Protein AF-A0A7S4N4X0-F1 (afdb_monomer)

Solvent-accessible surface area (backbone atoms only — not comparable to full-atom values): 9717 Å² total; per-residue (Å²): 131,90,59,48,48,47,39,42,30,37,82,40,75,81,53,88,57,79,56,80,54,78,57,100,52,37,38,42,44,37,50,24,57,16,38,38,40,36,53,61,44,83,56,54,65,62,53,48,42,34,39,33,72,68,65,48,75,75,93,59,78,63,80,57,49,20,44,34,38,38,48,50,56,64,71,91,48,50,63,59,56,51,46,35,37,63,77,33,65,43,30,25,31,72,66,15,37,39,37,34,59,56,56,29,54,83,55,47,18,60,47,55,72,70,59,64,61,96,75,80,66,73,76,80,65,58,72,90,58,52,76,68,54,53,54,48,52,52,52,52,53,55,51,20,47,46,37,33,54,46,52,54,52,52,68,69,33,86,62,44,47,70,47,78,41,92,53,87,39,15,35,35,42,34,31,34,96

Sequence (177 aa):
SLYDAYFFFRAADMRCAVDRVAEEDSFSVTYGGSSCEILRTTDALAVVEEMARGNGGNGEGAPAPFDVVFVDADKTRLLDYVEACTSTDRLLKRGGLILVDNVLWKGLAVDAGNGWSRTNIEEEEEDGMTDRELKKNRRARKLAGIMHAFNDAVVNDERLEVVMLPLRDGLSIIRKR

Mean predicted aligned error: 11.93 Å

Organism: NCBI:txid265563

Secondary structure (DSSP, 8-state):
----EEEEEE-------EEEEE-SSEEEEEETTEEEEEE--S-HHHHHHHHHHT---SSS---PSEEEEEEES-GGGHHHHHHHHHS-TTTEEEEEEEEEESSSGGGHHHHHHTT--TTSSTTTSSTT--HHHHHHHHHHHHHHHHHHHHHHHHHS-TTEEEEEE-STT-EEEEEE-

InterPro domains:
  IPR002935 Class I-like SAM-dependent O-methyltransferase [PF01596] (39-176)
  IPR002935 Class I-like SAM-dependent O-methyltransferase [PS51682] (1-177)
  IPR029063 S-adenosyl-L-methionine-dependent methyltransferase superfamily [G3DSA:3.40.50.150] (32-176)
  IPR029063 S-adenosyl-L-methionine-dependent methyltransferase superfamily [SSF53335] (43-177)
  IPR050362 Cation-dependent O-methyltransferase [PTHR10509] (40-176)

Radius of gyration: 19.15 Å; Cα contacts (8 Å, |Δi|>4): 305; chains: 1; bounding box: 46×39×55 Å

Nearest PDB structures (foldseek):
  5kva-assembly1_A  TM=8.180E-01  e=9.227E-08  Sorghum bicolor
  2hnk-assembly1_A  TM=7.990E-01  e=7.732E-08  Leptospira interrogans
  5zw4-assembly1_A  TM=8.097E-01  e=2.664E-07  Bacillus subtilis subsp. subtilis str. 168
  3ntv-assembly1_B  TM=8.395E-01  e=6.800E-06  Staphylococcus aureus subsp. aureus MW2
  4ymh-assembly2_D  TM=6.820E-01  e=7.691E-07  Podospora anserina

pLDDT: mean 70.43, std 17.2, range [32.72, 96.06]

Foldseek 3Di:
DQWWWKKFWADDAADADWDWDDDPFWTWTDGRRIIIITGTDRDVLVVLLCQLVVNCPPPDRDPDDTQEMETRGPLLCVVSNVCSQQVDRRHYHAQGKYKYPLLCVQVLLVCLVVPPDPPDPVPPPPPPDDPVVVVVVVVSNVSSNSSNVVVVVQVPDPQWDWDWDPDDSIMIIITGD

Structure (mmCIF, N/CA/C/O backbone):
data_AF-A0A7S4N4X0-F1
#
_entry.id   AF-A0A7S4N4X0-F1
#
loop_
_atom_site.group_PDB
_atom_site.id
_atom_site.type_symbol
_atom_site.label_atom_id
_atom_site.label_alt_id
_atom_site.label_comp_id
_atom_site.label_asym_id
_atom_site.label_entity_id
_atom_site.label_seq_id
_atom_site.pdbx_PDB_ins_code
_atom_site.Cartn_x
_atom_site.Cartn_y
_atom_site.Cartn_z
_atom_site.occupancy
_atom_site.B_iso_or_equiv
_atom_site.auth_seq_id
_atom_site.auth_comp_id
_atom_site.auth_asym_id
_atom_site.auth_atom_id
_atom_site.pdbx_PDB_model_num
ATOM 1 N N . SER A 1 1 ? 12.269 12.333 -6.821 1.00 37.94 1 SER A N 1
ATOM 2 C CA . SER A 1 1 ? 11.272 12.840 -5.872 1.00 37.94 1 SER A CA 1
ATOM 3 C C . SER A 1 1 ? 11.863 12.609 -4.502 1.00 37.94 1 SER A C 1
ATOM 5 O O . SER A 1 1 ? 12.272 11.484 -4.271 1.00 37.94 1 SER A O 1
ATOM 7 N N . LEU A 1 2 ? 12.083 13.654 -3.704 1.00 39.50 2 LEU A N 1
ATOM 8 C CA . LEU A 1 2 ? 12.807 13.594 -2.418 1.00 39.50 2 LEU A CA 1
ATOM 9 C C . LEU A 1 2 ? 11.850 13.605 -1.213 1.00 39.50 2 LEU A C 1
ATOM 11 O O . LEU A 1 2 ? 12.277 13.832 -0.091 1.00 39.50 2 LEU A O 1
ATOM 15 N N . TYR A 1 3 ? 10.561 13.395 -1.473 1.00 46.44 3 TYR A N 1
ATOM 16 C CA . TYR A 1 3 ? 9.512 13.346 -0.470 1.00 46.44 3 TYR A CA 1
ATOM 17 C C . TYR A 1 3 ? 8.636 12.148 -0.795 1.00 46.44 3 TYR A C 1
ATOM 19 O O . TYR A 1 3 ? 8.154 12.038 -1.929 1.00 46.44 3 TYR A O 1
ATOM 27 N N . ASP A 1 4 ? 8.475 11.268 0.183 1.00 56.81 4 ASP A N 1
ATOM 28 C CA . ASP A 1 4 ? 7.416 10.276 0.161 1.00 56.81 4 ASP A CA 1
ATOM 29 C C . ASP A 1 4 ? 6.119 10.949 0.640 1.00 56.81 4 ASP A C 1
ATOM 31 O O . ASP A 1 4 ? 6.150 11.772 1.559 1.00 56.81 4 ASP A O 1
ATOM 35 N N . ALA A 1 5 ? 4.986 10.648 0.007 1.00 54.41 5 ALA A N 1
ATOM 36 C CA . ALA A 1 5 ? 3.695 11.213 0.376 1.00 54.41 5 ALA A CA 1
ATOM 37 C C . ALA A 1 5 ? 2.827 10.150 1.060 1.00 54.41 5 ALA A C 1
ATOM 39 O O . ALA A 1 5 ? 2.541 9.093 0.495 1.00 54.41 5 ALA A O 1
ATOM 40 N N . TYR A 1 6 ? 2.388 10.464 2.279 1.00 63.22 6 TYR A N 1
ATOM 41 C CA . TYR A 1 6 ? 1.524 9.616 3.093 1.00 63.22 6 TYR A CA 1
ATOM 42 C C . TYR A 1 6 ? 0.277 10.371 3.495 1.00 63.22 6 TYR A C 1
ATOM 44 O O . TYR A 1 6 ? 0.335 11.538 3.884 1.00 63.22 6 TYR A O 1
ATOM 52 N N . PHE A 1 7 ? -0.852 9.678 3.422 1.00 63.66 7 PHE A N 1
ATOM 53 C CA . PHE A 1 7 ? -2.128 10.236 3.837 1.00 63.66 7 PHE A CA 1
ATOM 54 C C . PHE A 1 7 ? -2.822 9.237 4.744 1.00 63.66 7 PHE A C 1
ATOM 56 O O . PHE A 1 7 ? -2.974 8.063 4.396 1.00 63.66 7 PHE A O 1
ATOM 63 N N . PHE A 1 8 ? -3.253 9.720 5.899 1.00 66.31 8 PHE A N 1
ATOM 64 C CA . PHE A 1 8 ? -3.958 8.928 6.883 1.00 66.31 8 PHE A CA 1
ATOM 65 C C . PHE A 1 8 ? -5.397 9.423 6.984 1.00 66.31 8 PHE A C 1
ATOM 67 O O . PHE A 1 8 ? -5.663 10.617 7.114 1.00 66.31 8 PHE A O 1
ATOM 74 N N . PHE A 1 9 ? -6.353 8.503 6.919 1.00 63.81 9 PHE A N 1
ATOM 75 C CA . PHE A 1 9 ? -7.770 8.835 6.984 1.00 63.81 9 PHE A CA 1
ATOM 76 C C . PHE A 1 9 ? -8.437 8.119 8.151 1.00 63.81 9 PHE A C 1
ATOM 78 O O . PHE A 1 9 ? -8.225 6.925 8.393 1.00 63.81 9 PHE A O 1
ATOM 85 N N . ARG A 1 10 ? -9.312 8.853 8.837 1.00 66.44 10 ARG A N 1
ATOM 86 C CA . ARG A 1 10 ? -10.186 8.358 9.895 1.00 66.44 10 ARG A CA 1
ATOM 87 C C . ARG A 1 10 ? -11.626 8.779 9.601 1.00 66.44 10 ARG A C 1
ATOM 89 O O . ARG A 1 10 ? -11.897 9.954 9.367 1.00 66.44 10 ARG A O 1
ATOM 96 N N . ALA A 1 11 ? -12.562 7.840 9.644 1.00 52.72 11 ALA A N 1
ATOM 97 C CA . ALA A 1 11 ? -13.987 8.125 9.517 1.00 52.72 11 ALA A CA 1
ATOM 98 C C . ALA A 1 11 ? -14.651 8.176 10.907 1.00 52.72 11 ALA A C 1
ATOM 100 O O . ALA A 1 11 ? -14.450 7.271 11.717 1.00 52.72 11 ALA A O 1
ATOM 101 N N . ALA A 1 12 ? -15.456 9.206 11.190 1.00 52.09 12 ALA A N 1
ATOM 102 C CA . ALA A 1 12 ? -16.385 9.221 12.330 1.00 52.09 12 ALA A CA 1
ATOM 103 C C . ALA A 1 12 ? -17.784 9.699 11.894 1.00 52.09 12 ALA A C 1
ATOM 105 O O . ALA A 1 12 ? -17.951 10.179 10.772 1.00 52.09 12 ALA A O 1
ATOM 106 N N . ASP A 1 13 ? -18.787 9.505 12.762 1.00 42.38 13 ASP A N 1
ATOM 107 C CA . ASP A 1 13 ? -20.224 9.649 12.468 1.00 42.38 13 ASP A CA 1
ATOM 108 C C . ASP A 1 13 ? -20.603 10.963 11.746 1.00 42.38 13 ASP A C 1
ATOM 110 O O . ASP A 1 13 ? -20.341 12.067 12.228 1.00 42.38 13 ASP A O 1
ATOM 114 N N . MET A 1 14 ? -21.302 10.831 10.608 1.00 34.41 14 MET A N 1
ATOM 115 C CA . MET A 1 14 ? -21.671 11.926 9.696 1.00 34.41 14 MET A CA 1
ATOM 116 C C . MET A 1 14 ? -22.622 12.963 10.312 1.00 34.41 14 MET A C 1
ATOM 118 O O . MET A 1 14 ? -23.841 12.801 10.244 1.00 34.41 14 MET A O 1
ATOM 122 N N . ARG A 1 15 ? -22.092 14.084 10.829 1.00 36.47 15 ARG A N 1
ATOM 123 C CA . ARG A 1 15 ? -22.837 15.352 11.034 1.00 36.47 15 ARG A CA 1
ATOM 124 C C . ARG A 1 15 ? -21.960 16.577 10.732 1.00 36.47 15 ARG A C 1
ATOM 126 O O . ARG A 1 15 ? -20.782 16.604 11.058 1.00 36.47 15 ARG A O 1
ATOM 133 N N . CYS A 1 16 ? -22.547 17.561 10.051 1.00 32.72 16 CYS A N 1
ATOM 134 C CA . CYS A 1 16 ? -21.871 18.587 9.246 1.00 32.72 16 CYS A CA 1
ATOM 135 C C . CYS A 1 16 ? -21.188 19.718 10.051 1.00 32.72 16 CYS A C 1
ATOM 137 O O . CYS A 1 16 ? -21.867 20.427 10.790 1.00 32.72 16 CYS A O 1
ATOM 139 N N . ALA A 1 17 ? -19.884 19.921 9.823 1.00 41.16 17 ALA A N 1
ATOM 140 C CA . ALA A 1 17 ? -19.109 21.162 9.990 1.00 41.16 17 ALA A CA 1
ATOM 141 C C . ALA A 1 17 ? -17.757 20.997 9.253 1.00 41.16 17 ALA A C 1
ATOM 143 O O . ALA A 1 17 ? -17.303 19.863 9.079 1.00 41.16 17 ALA A O 1
ATOM 144 N N . VAL A 1 18 ? -17.150 22.095 8.781 1.00 42.16 18 VAL A N 1
ATOM 145 C CA . VAL A 1 18 ? -15.828 22.107 8.122 1.00 42.16 18 VAL A CA 1
ATOM 146 C C . VAL A 1 18 ? -14.902 23.013 8.918 1.00 42.16 18 VAL A C 1
ATOM 148 O O . VAL A 1 18 ? -15.034 24.230 8.829 1.00 42.16 18 VAL A O 1
ATOM 151 N N . ASP A 1 19 ? -13.940 22.416 9.616 1.00 50.56 19 ASP A N 1
ATOM 152 C CA . ASP A 1 19 ? -12.842 23.131 10.263 1.00 50.56 19 ASP A CA 1
ATOM 153 C C . ASP A 1 19 ? -11.533 22.760 9.554 1.00 50.56 19 ASP A C 1
ATOM 155 O O . ASP A 1 19 ? -11.275 21.588 9.257 1.00 50.56 19 ASP A O 1
ATOM 159 N N . ARG A 1 20 ? -10.732 23.774 9.211 1.00 48.47 20 ARG A N 1
ATOM 160 C CA . ARG A 1 20 ? -9.416 23.618 8.575 1.00 48.47 20 ARG A CA 1
ATOM 161 C C . ARG A 1 20 ? -8.353 24.121 9.537 1.00 48.47 20 AR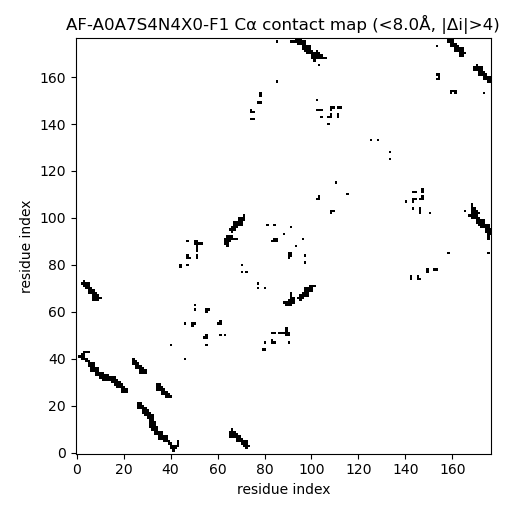G A C 1
ATOM 163 O O . ARG A 1 20 ? -8.404 25.289 9.918 1.00 48.47 20 ARG A O 1
ATOM 170 N N . VAL A 1 21 ? -7.376 23.279 9.856 1.00 54.09 21 VAL A N 1
ATOM 171 C CA . VAL A 1 21 ? -6.170 23.675 10.591 1.00 54.09 21 VAL A CA 1
ATOM 172 C C . VAL A 1 21 ? -4.968 23.237 9.760 1.00 54.09 21 VAL A C 1
ATOM 174 O O . VAL A 1 21 ? -4.833 22.062 9.419 1.00 54.09 21 VAL A O 1
ATOM 177 N N . ALA A 1 22 ? -4.149 24.205 9.360 1.00 47.72 22 ALA A N 1
ATOM 178 C CA . ALA A 1 22 ? -2.921 23.976 8.611 1.00 47.72 22 ALA A CA 1
ATOM 179 C C . ALA A 1 22 ? -1.741 24.419 9.479 1.00 47.72 22 ALA A C 1
ATOM 181 O O . ALA A 1 22 ? -1.663 25.596 9.833 1.00 47.72 22 ALA A O 1
ATOM 182 N N . GLU A 1 23 ? -0.847 23.487 9.794 1.00 57.31 23 GLU A N 1
ATOM 183 C CA . GLU A 1 23 ? 0.465 23.754 10.387 1.00 57.31 23 GLU A CA 1
ATOM 184 C C . GLU A 1 23 ? 1.560 23.484 9.339 1.00 57.31 23 GLU A C 1
ATOM 186 O O . GLU A 1 23 ? 1.270 22.989 8.248 1.00 57.31 23 GLU A O 1
ATOM 191 N N . GLU A 1 24 ? 2.816 23.860 9.606 1.00 58.12 24 GLU A N 1
ATOM 192 C CA . GLU A 1 24 ? 3.893 23.798 8.596 1.00 58.12 24 GLU A CA 1
ATOM 193 C C . GLU A 1 24 ? 4.143 22.375 8.046 1.00 58.12 24 GLU A C 1
ATOM 195 O O . GLU A 1 24 ? 4.433 22.232 6.854 1.00 58.12 24 GLU A O 1
ATOM 200 N N . ASP A 1 25 ? 3.945 21.338 8.871 1.00 59.94 25 ASP A N 1
ATOM 201 C CA . ASP A 1 25 ? 4.250 19.933 8.546 1.00 59.94 25 ASP A CA 1
ATOM 202 C C . ASP A 1 25 ? 3.027 18.994 8.563 1.00 59.94 25 ASP A C 1
ATOM 204 O O . ASP A 1 25 ? 3.132 17.810 8.225 1.00 59.94 25 ASP A O 1
ATOM 208 N N . SER A 1 26 ? 1.844 19.505 8.906 1.00 62.28 26 SER A N 1
ATOM 209 C CA . SER A 1 26 ? 0.610 18.722 8.944 1.00 62.28 26 SER A CA 1
ATOM 210 C C . SER A 1 26 ? -0.587 19.527 8.445 1.00 62.28 26 SER A C 1
ATOM 212 O O . SER A 1 26 ? -0.715 20.738 8.641 1.00 62.28 26 SER A O 1
ATOM 214 N N . PHE A 1 27 ? -1.493 18.842 7.758 1.00 62.84 27 PHE A N 1
ATOM 215 C CA . PHE A 1 27 ? -2.748 19.418 7.307 1.00 62.84 27 PHE A CA 1
ATOM 216 C C . PHE A 1 27 ? -3.886 18.488 7.683 1.00 62.84 27 PHE A C 1
ATOM 218 O O . PHE A 1 27 ? -3.962 17.360 7.196 1.00 62.84 27 PHE A O 1
ATOM 225 N N . SER A 1 28 ? -4.788 18.973 8.532 1.00 63.16 28 SER A N 1
ATOM 226 C CA . SER A 1 28 ? -5.978 18.228 8.921 1.00 63.16 28 SER A CA 1
ATOM 227 C C . SER A 1 28 ? -7.224 18.833 8.278 1.00 63.16 28 SER A C 1
ATOM 229 O O . SER A 1 28 ? -7.456 20.046 8.284 1.00 63.16 28 SER A O 1
ATOM 231 N N . VAL A 1 29 ? -8.044 17.965 7.689 1.00 64.25 29 VAL A N 1
ATOM 232 C CA . VAL A 1 29 ? -9.371 18.308 7.174 1.00 64.25 29 VAL A CA 1
ATOM 233 C C . VAL A 1 29 ? -10.384 17.482 7.920 1.00 64.25 29 VAL A C 1
ATOM 235 O O . VAL A 1 29 ? -10.388 16.259 7.802 1.00 64.25 29 VAL A O 1
ATOM 238 N N . THR A 1 30 ? -11.294 18.151 8.615 1.00 61.72 30 THR A N 1
ATOM 239 C CA . THR A 1 30 ? -12.443 17.481 9.218 1.00 61.72 30 THR A CA 1
ATOM 240 C C . THR A 1 30 ? -13.693 17.783 8.397 1.00 61.72 30 THR A C 1
ATOM 242 O O . THR A 1 30 ? -13.986 18.938 8.085 1.00 61.72 30 THR A O 1
ATOM 245 N N . TYR A 1 31 ? -14.420 16.736 8.010 1.00 55.84 31 TYR A N 1
ATOM 246 C CA . TYR A 1 31 ? -15.699 16.817 7.314 1.00 55.84 31 TYR A CA 1
ATOM 247 C C . TYR A 1 31 ? -16.659 15.777 7.879 1.00 55.84 31 TYR A C 1
ATOM 249 O O . TYR A 1 31 ? -16.416 14.575 7.784 1.00 55.84 31 TYR A O 1
ATOM 257 N N . GLY A 1 32 ? -17.788 16.228 8.425 1.00 55.84 32 GLY A N 1
ATOM 258 C CA . GLY A 1 32 ? -18.859 15.308 8.802 1.00 55.84 32 GLY A CA 1
ATOM 259 C C . GLY A 1 32 ? -18.423 14.278 9.849 1.00 55.84 32 GLY A C 1
ATOM 260 O O . GLY A 1 32 ? -18.648 13.097 9.635 1.00 55.84 32 GLY A O 1
ATOM 261 N N . GLY A 1 33 ? -17.703 14.682 10.900 1.00 56.94 33 GLY A N 1
ATOM 262 C CA . GLY A 1 33 ? -17.128 13.765 11.898 1.00 56.94 33 GLY A CA 1
ATOM 263 C C . GLY A 1 33 ? -15.906 12.967 11.422 1.00 56.9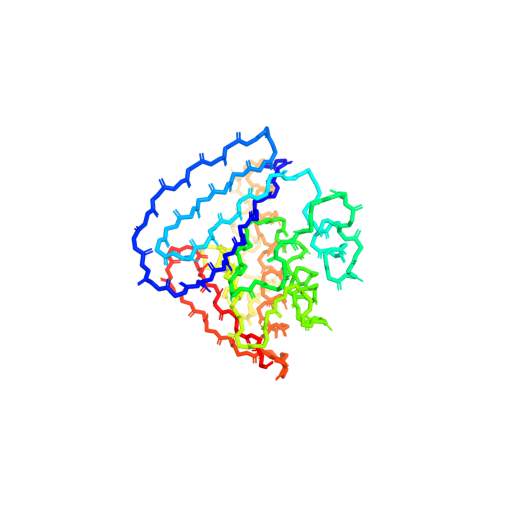4 33 GLY A C 1
ATOM 264 O O . GLY A 1 33 ? -15.126 12.505 12.243 1.00 56.94 33 GLY A O 1
ATOM 265 N N . SER A 1 34 ? -15.674 12.850 10.117 1.00 57.62 34 SER A N 1
ATOM 266 C CA . SER A 1 34 ? -14.481 12.206 9.563 1.00 57.62 34 SER A CA 1
ATOM 267 C C . SER A 1 34 ? -13.319 13.191 9.494 1.00 57.62 34 SER A C 1
ATOM 269 O O . SER A 1 34 ? -13.518 14.356 9.157 1.00 57.62 34 SER A O 1
ATOM 271 N N . SER A 1 35 ? -12.106 12.730 9.781 1.00 65.12 35 SER A N 1
ATOM 272 C CA . SER A 1 35 ? -10.884 13.528 9.716 1.00 65.12 35 SER A CA 1
ATOM 273 C C . SER A 1 35 ? -9.875 12.876 8.775 1.00 65.12 35 SER A C 1
ATOM 275 O O . SER A 1 35 ? -9.513 11.710 8.930 1.00 65.12 35 SER A O 1
ATOM 277 N N . CYS A 1 36 ? -9.406 13.637 7.798 1.00 65.81 36 CYS A N 1
ATOM 278 C CA . CYS A 1 36 ? -8.225 13.318 7.012 1.00 65.81 36 CYS A CA 1
ATOM 279 C C . CYS A 1 36 ? -7.046 14.072 7.615 1.00 65.81 36 CYS A C 1
ATOM 281 O O . CYS A 1 36 ? -7.141 15.281 7.824 1.00 65.81 36 CYS A O 1
ATOM 283 N N . GLU A 1 37 ? -5.954 13.369 7.874 1.00 66.19 37 GLU A N 1
ATOM 284 C CA . GLU A 1 37 ? -4.705 13.964 8.315 1.00 66.19 37 GLU A CA 1
ATOM 285 C C . GLU A 1 37 ? -3.622 13.677 7.277 1.00 66.19 37 GLU A C 1
ATOM 2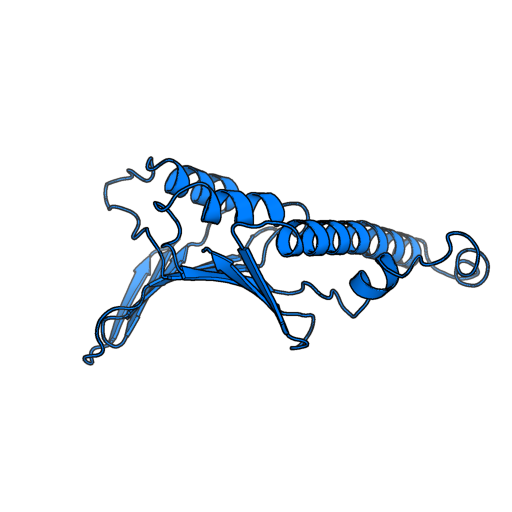87 O O . GLU A 1 37 ? -3.332 12.534 6.911 1.00 66.19 37 GLU A O 1
ATOM 292 N N . ILE A 1 38 ? -3.042 14.754 6.768 1.00 65.62 38 ILE A N 1
ATOM 293 C CA . ILE A 1 38 ? -1.921 14.721 5.847 1.00 65.62 38 ILE A CA 1
ATOM 294 C C . ILE A 1 38 ? -0.693 15.080 6.660 1.00 65.62 38 ILE A C 1
ATOM 296 O O . ILE A 1 38 ? -0.596 16.193 7.174 1.00 65.62 38 ILE A O 1
ATOM 300 N N . LEU A 1 39 ? 0.240 14.143 6.761 1.00 64.62 39 LEU A N 1
ATOM 301 C CA . LEU A 1 39 ? 1.501 14.349 7.455 1.00 64.62 39 LEU A CA 1
ATOM 302 C C . LEU A 1 39 ? 2.603 14.452 6.414 1.00 64.62 39 LEU A C 1
ATOM 304 O O . LEU A 1 39 ? 2.850 13.511 5.655 1.00 64.62 39 LEU A O 1
ATOM 308 N N . ARG A 1 40 ? 3.264 15.607 6.362 1.00 61.41 40 ARG A N 1
ATOM 309 C CA . ARG A 1 40 ? 4.435 15.795 5.517 1.00 61.41 40 ARG A CA 1
ATOM 310 C C . ARG A 1 40 ? 5.671 15.486 6.346 1.00 61.41 40 ARG A C 1
ATOM 312 O O . ARG A 1 40 ? 5.952 16.146 7.333 1.00 61.41 40 ARG A O 1
ATOM 319 N N . THR A 1 41 ? 6.429 14.487 5.922 1.00 64.31 41 THR A N 1
ATOM 320 C CA . THR A 1 41 ? 7.645 14.057 6.614 1.00 64.31 41 THR A CA 1
ATOM 321 C C . THR A 1 41 ? 8.773 13.834 5.615 1.00 64.31 41 THR A C 1
ATOM 323 O O . THR A 1 41 ? 8.548 13.620 4.422 1.00 64.31 41 THR A O 1
ATOM 326 N N . THR A 1 42 ? 10.006 13.953 6.097 1.00 68.75 42 THR A N 1
ATOM 327 C CA . THR A 1 42 ? 11.226 13.671 5.337 1.00 68.75 42 THR A CA 1
ATOM 328 C C . THR A 1 42 ? 11.580 12.183 5.340 1.00 68.75 42 THR A C 1
ATOM 330 O O . THR A 1 42 ? 12.152 11.713 4.361 1.00 68.75 42 THR A O 1
ATOM 333 N N . ASP A 1 43 ? 11.210 11.445 6.394 1.00 75.69 43 ASP A N 1
ATOM 334 C CA . ASP A 1 43 ? 11.322 9.984 6.483 1.00 75.69 43 ASP A CA 1
ATOM 335 C C . ASP A 1 43 ? 9.993 9.407 6.964 1.00 75.69 43 ASP A C 1
ATOM 337 O O . ASP A 1 43 ? 9.676 9.367 8.156 1.00 75.69 43 ASP A O 1
ATOM 341 N N . ALA A 1 44 ? 9.175 8.997 6.004 1.00 75.44 44 ALA A N 1
ATOM 342 C CA . ALA A 1 44 ? 7.854 8.503 6.313 1.00 75.44 44 ALA A CA 1
ATOM 343 C C . ALA A 1 44 ? 7.853 7.128 6.968 1.00 75.44 44 ALA A C 1
ATOM 345 O O . ALA A 1 44 ? 6.998 6.885 7.817 1.00 75.44 44 ALA A O 1
ATOM 346 N N . LEU A 1 45 ? 8.798 6.241 6.629 1.00 80.06 45 LEU A N 1
ATOM 347 C CA . LEU A 1 45 ? 8.818 4.922 7.257 1.00 80.06 45 LEU A CA 1
ATOM 348 C C . LEU A 1 45 ? 9.134 5.046 8.743 1.00 80.06 45 LEU A C 1
ATOM 350 O O . LEU A 1 45 ? 8.451 4.418 9.544 1.00 80.06 45 LEU A O 1
ATOM 354 N N . ALA A 1 46 ? 10.102 5.887 9.116 1.00 81.31 46 ALA A N 1
ATOM 355 C CA . ALA A 1 46 ? 10.423 6.111 10.523 1.00 81.31 46 ALA A CA 1
ATOM 356 C C . ALA A 1 46 ? 9.181 6.550 11.320 1.00 81.31 46 ALA A C 1
ATOM 358 O O . ALA A 1 46 ? 8.864 5.949 12.345 1.00 81.31 46 ALA A O 1
ATOM 359 N N . VAL A 1 47 ? 8.419 7.515 10.794 1.00 78.50 47 VAL A N 1
ATOM 360 C CA . VAL A 1 47 ? 7.182 8.008 11.425 1.00 78.50 47 VAL A CA 1
ATOM 361 C C . VAL A 1 47 ? 6.117 6.910 11.526 1.00 78.50 47 VAL A C 1
ATOM 363 O O . VAL A 1 47 ? 5.536 6.700 12.591 1.00 78.50 47 VAL A O 1
ATOM 366 N N . VAL A 1 48 ? 5.875 6.177 10.436 1.00 79.56 48 VAL A N 1
ATOM 367 C CA . VAL A 1 48 ? 4.912 5.062 10.383 1.00 79.56 48 VAL A CA 1
ATOM 368 C C . VAL A 1 48 ? 5.280 3.985 11.410 1.00 79.56 48 VAL A C 1
ATOM 370 O O . VAL A 1 48 ? 4.421 3.514 12.158 1.00 79.56 48 VAL A O 1
ATOM 373 N N . GLU A 1 49 ? 6.555 3.609 11.493 1.00 83.00 49 GLU A N 1
ATOM 374 C CA . GLU A 1 49 ? 7.023 2.611 12.449 1.00 83.00 49 GLU A CA 1
ATOM 375 C C . GLU A 1 49 ? 6.944 3.101 13.901 1.00 83.00 49 GLU A C 1
ATOM 377 O O . GLU A 1 49 ? 6.609 2.325 14.795 1.00 83.00 49 GLU A O 1
ATOM 382 N N . GLU A 1 50 ? 7.244 4.372 14.172 1.00 81.00 50 GLU A N 1
ATOM 383 C CA . GLU A 1 50 ? 7.100 4.963 15.508 1.00 81.00 50 GLU A CA 1
ATOM 384 C C . GLU A 1 50 ? 5.643 4.957 15.977 1.00 81.00 50 GLU A C 1
ATOM 386 O O . GLU A 1 50 ? 5.359 4.576 17.121 1.00 81.00 50 GLU A O 1
ATOM 391 N N . MET A 1 51 ? 4.710 5.294 15.083 1.00 78.31 51 MET A N 1
ATOM 392 C CA . MET A 1 51 ? 3.276 5.180 15.347 1.00 78.31 51 MET A CA 1
ATOM 393 C C . MET A 1 51 ? 2.867 3.724 15.596 1.00 78.31 51 MET A C 1
ATOM 395 O O . MET A 1 51 ? 2.148 3.443 16.557 1.00 78.31 51 MET A O 1
ATOM 399 N N . ALA A 1 52 ? 3.377 2.779 14.799 1.00 80.50 52 ALA A N 1
ATOM 400 C CA . ALA A 1 52 ? 3.126 1.351 14.989 1.00 80.50 52 ALA A CA 1
ATOM 401 C C . ALA A 1 52 ? 3.690 0.821 16.324 1.00 80.50 52 ALA A C 1
ATOM 403 O O . ALA A 1 52 ? 3.071 -0.037 16.958 1.00 80.50 52 ALA A O 1
ATOM 404 N N . ARG A 1 53 ? 4.823 1.360 16.802 1.00 80.38 53 ARG A N 1
ATOM 405 C CA . ARG A 1 53 ? 5.417 1.043 18.118 1.00 80.38 53 ARG A CA 1
ATOM 406 C C . ARG A 1 53 ? 4.666 1.690 19.289 1.00 80.38 53 ARG A C 1
ATOM 408 O O . ARG A 1 53 ? 4.784 1.212 20.415 1.00 80.38 53 ARG A O 1
ATOM 415 N N . GLY A 1 54 ? 3.861 2.723 19.034 1.00 69.94 54 GLY A N 1
ATOM 416 C CA . GLY A 1 54 ? 3.130 3.477 20.058 1.00 69.94 54 GLY A CA 1
ATOM 417 C C . GLY A 1 54 ? 3.945 4.591 20.721 1.00 69.94 54 GLY A C 1
ATOM 418 O O . GLY A 1 54 ? 3.555 5.064 21.785 1.00 69.94 54 GLY A O 1
ATOM 419 N N . ASN A 1 55 ? 5.051 5.012 20.100 1.00 62.53 55 ASN A N 1
ATOM 420 C CA . ASN A 1 55 ? 5.973 6.021 20.629 1.00 62.53 55 ASN A CA 1
ATOM 421 C C . ASN A 1 55 ? 5.779 7.421 20.014 1.00 62.53 55 ASN A C 1
ATOM 423 O O . ASN A 1 55 ? 6.638 8.275 20.202 1.00 62.53 55 ASN A O 1
ATOM 427 N N . GLY A 1 56 ? 4.657 7.693 19.334 1.00 54.06 56 GLY A N 1
ATOM 428 C CA . GLY A 1 56 ? 4.318 9.006 18.747 1.00 54.06 56 GLY A CA 1
ATOM 429 C C . GLY A 1 56 ? 4.027 10.122 19.769 1.00 54.06 56 GLY A C 1
ATOM 430 O O . GLY A 1 56 ? 3.133 10.937 19.565 1.00 54.06 56 GLY A O 1
ATOM 431 N N . GLY A 1 57 ? 4.724 10.126 20.905 1.00 44.34 57 GLY A N 1
ATOM 432 C CA . GLY A 1 57 ? 4.579 11.078 21.996 1.00 44.34 57 GLY A CA 1
ATOM 433 C C . GLY A 1 57 ? 5.437 12.323 21.804 1.00 44.34 57 GLY A C 1
ATOM 434 O O . GLY A 1 57 ? 6.378 12.525 22.563 1.00 44.34 57 GLY A O 1
ATOM 435 N N . ASN A 1 58 ? 5.054 13.186 20.865 1.00 40.59 58 ASN A N 1
ATOM 436 C CA . ASN A 1 58 ? 5.333 14.621 20.956 1.00 40.59 58 ASN A CA 1
ATOM 437 C C . ASN A 1 58 ? 4.045 15.339 21.384 1.00 40.59 58 ASN A C 1
ATOM 439 O O . ASN A 1 58 ? 3.413 15.994 20.573 1.00 40.59 58 ASN A O 1
ATOM 443 N N . GLY A 1 59 ? 3.628 15.184 22.647 1.00 41.66 59 GLY A N 1
ATOM 444 C CA . GLY A 1 59 ? 2.678 16.086 23.332 1.00 41.66 59 GLY A CA 1
ATOM 445 C C . GLY A 1 59 ? 1.216 16.153 22.854 1.00 41.66 59 GLY A C 1
ATOM 446 O O . GLY A 1 59 ? 0.355 16.486 23.661 1.00 41.66 59 GLY A O 1
ATOM 447 N N . GLU A 1 60 ? 0.905 15.773 21.621 1.00 46.28 60 GLU A N 1
ATOM 448 C CA . GLU A 1 60 ? -0.435 15.733 21.039 1.00 46.28 60 GLU A CA 1
ATOM 449 C C . GLU A 1 60 ? -0.563 14.391 20.312 1.00 46.28 60 GLU A C 1
ATOM 451 O O . GLU A 1 60 ? 0.122 14.124 19.330 1.00 46.28 60 GLU A O 1
ATOM 456 N N . GLY A 1 61 ? -1.327 13.461 20.893 1.00 47.19 61 GLY A N 1
ATOM 457 C CA . GLY A 1 61 ? -1.337 12.064 20.461 1.00 47.19 61 GLY A CA 1
ATOM 458 C C . GLY A 1 61 ? -1.721 11.911 18.990 1.00 47.19 61 GLY A C 1
ATOM 459 O O . GLY A 1 61 ? -2.839 12.254 18.611 1.00 47.19 61 GLY A O 1
ATOM 460 N N . ALA A 1 62 ? -0.820 11.341 18.185 1.00 52.66 62 ALA A N 1
ATOM 461 C CA . ALA A 1 62 ? -1.108 10.995 16.797 1.00 52.66 62 ALA A CA 1
ATOM 462 C C . ALA A 1 62 ? -2.404 10.150 16.713 1.00 52.66 62 ALA A C 1
ATOM 464 O O . ALA A 1 62 ? -2.562 9.196 17.487 1.00 52.66 62 ALA A O 1
ATOM 465 N N . PRO A 1 63 ? -3.343 10.455 15.799 1.00 64.38 63 PRO A N 1
ATOM 466 C CA . PRO A 1 63 ? -4.681 9.873 15.757 1.00 64.38 63 PRO A CA 1
ATOM 467 C C . PRO A 1 63 ? -4.690 8.501 15.067 1.00 64.38 63 PRO A C 1
ATOM 469 O O . PRO A 1 63 ? -5.523 8.201 14.208 1.00 64.38 63 PRO A O 1
ATOM 472 N N . ALA A 1 64 ? -3.840 7.600 15.536 1.00 68.88 64 ALA A N 1
ATOM 473 C CA . ALA A 1 64 ? -3.932 6.184 15.242 1.00 68.88 64 ALA A CA 1
ATOM 474 C C . ALA A 1 64 ? -4.851 5.490 16.286 1.00 68.88 64 ALA A C 1
ATOM 476 O O . ALA A 1 64 ? -4.962 5.960 17.422 1.00 68.88 64 ALA A O 1
ATOM 477 N N . PRO A 1 65 ? -5.585 4.423 15.934 1.00 81.88 65 PRO A N 1
ATOM 478 C CA . PRO A 1 65 ? -5.533 3.740 14.653 1.00 81.88 65 PRO A CA 1
ATOM 479 C C . PRO A 1 65 ? -6.391 4.412 13.572 1.00 81.88 65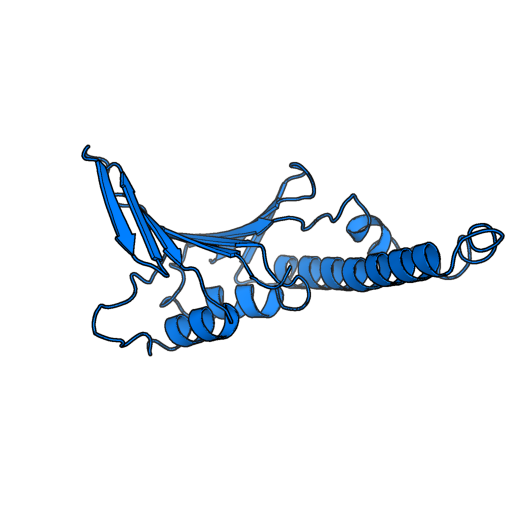 PRO A C 1
ATOM 481 O O . PRO A 1 65 ? -7.450 4.988 13.845 1.00 81.88 65 PRO A O 1
ATOM 484 N N . PHE A 1 66 ? -5.922 4.298 12.335 1.00 85.12 66 PHE A N 1
ATOM 485 C CA . PHE A 1 66 ? -6.548 4.824 11.127 1.00 85.12 66 PHE A CA 1
ATOM 486 C C . PHE A 1 66 ? -7.489 3.803 10.481 1.00 85.12 66 PHE A C 1
ATOM 488 O O . PHE A 1 66 ? -7.395 2.600 10.737 1.00 85.12 66 PHE A O 1
ATOM 495 N N . ASP A 1 67 ? -8.408 4.298 9.651 1.00 85.38 67 ASP A N 1
ATOM 496 C CA . ASP A 1 67 ? -9.315 3.477 8.843 1.00 85.38 67 ASP A CA 1
ATOM 497 C C . ASP A 1 67 ? -8.724 3.198 7.458 1.00 85.38 67 ASP A C 1
ATOM 499 O O . ASP A 1 67 ? -8.871 2.093 6.936 1.00 85.38 67 ASP A O 1
ATOM 503 N N . VAL A 1 68 ? -8.041 4.189 6.874 1.00 87.31 68 VAL A N 1
ATOM 504 C CA . VAL A 1 68 ? -7.377 4.067 5.573 1.00 87.31 68 VAL A CA 1
ATOM 505 C C . VAL A 1 68 ? -5.995 4.717 5.616 1.00 87.31 68 VAL A C 1
ATOM 507 O O . VAL A 1 68 ? -5.841 5.819 6.140 1.00 87.31 68 VAL A O 1
ATOM 510 N N . VAL A 1 69 ? -5.004 4.055 5.025 1.00 87.38 69 VAL A N 1
ATOM 511 C CA . VAL A 1 69 ? -3.655 4.579 4.775 1.00 87.38 69 VAL A CA 1
ATOM 512 C C . VAL A 1 69 ? -3.434 4.620 3.270 1.00 87.38 69 VAL A C 1
ATOM 514 O O . VAL A 1 69 ? -3.645 3.616 2.599 1.00 87.38 69 VAL A O 1
ATOM 517 N N . PHE A 1 70 ? -3.004 5.752 2.725 1.00 86.94 70 PHE A N 1
ATOM 518 C CA . PHE A 1 70 ? -2.571 5.855 1.332 1.00 86.94 70 PHE A CA 1
ATOM 519 C C . PHE A 1 70 ? -1.049 5.974 1.265 1.00 86.94 70 PHE A C 1
ATOM 521 O O . PHE A 1 70 ? -0.458 6.805 1.957 1.00 86.94 70 PHE A O 1
ATOM 528 N N . VAL A 1 71 ? -0.437 5.149 0.418 1.00 85.75 71 VAL A N 1
ATOM 529 C CA . VAL A 1 71 ? 1.008 5.010 0.248 1.00 85.75 71 VAL A CA 1
ATOM 530 C C . VAL A 1 71 ? 1.387 5.395 -1.184 1.00 85.75 71 VAL A C 1
ATOM 532 O O . VAL A 1 71 ? 1.132 4.637 -2.122 1.00 85.75 71 VAL A O 1
ATOM 535 N N . ASP A 1 72 ? 2.033 6.552 -1.344 1.00 81.06 72 ASP A N 1
ATOM 536 C CA . ASP A 1 72 ? 2.712 6.964 -2.582 1.00 81.06 72 ASP A CA 1
ATOM 537 C C . ASP A 1 72 ? 4.143 7.407 -2.255 1.00 81.06 72 ASP A C 1
ATOM 539 O O . ASP A 1 72 ? 4.432 8.565 -1.948 1.00 81.06 72 ASP A O 1
ATOM 543 N N . ALA A 1 73 ? 5.045 6.429 -2.252 1.00 75.75 73 ALA A N 1
ATOM 544 C CA . ALA A 1 73 ? 6.383 6.558 -1.688 1.00 75.75 73 ALA A CA 1
ATOM 545 C C . ALA A 1 73 ? 7.432 5.766 -2.473 1.00 75.75 73 ALA A C 1
ATOM 547 O O . ALA A 1 73 ? 7.166 5.247 -3.566 1.00 75.75 73 ALA A O 1
ATOM 548 N N . ASP A 1 74 ? 8.637 5.655 -1.908 1.00 80.81 74 ASP A N 1
ATOM 549 C CA . ASP A 1 74 ? 9.683 4.776 -2.410 1.00 80.81 74 ASP A CA 1
ATOM 550 C C . ASP A 1 74 ? 9.174 3.338 -2.595 1.00 80.81 74 ASP A C 1
ATOM 552 O O . ASP A 1 74 ? 8.981 2.556 -1.660 1.00 80.81 74 ASP A O 1
ATOM 556 N N . LYS A 1 75 ? 9.025 2.977 -3.870 1.00 78.88 75 LYS A N 1
ATOM 557 C CA . LYS A 1 75 ? 8.555 1.672 -4.318 1.00 78.88 75 LYS A CA 1
ATOM 558 C C . LYS A 1 75 ? 9.446 0.518 -3.832 1.00 78.88 75 LYS A C 1
ATOM 560 O O . LYS A 1 75 ? 8.993 -0.617 -3.755 1.00 78.88 75 LYS A O 1
ATOM 565 N N . THR A 1 76 ? 10.707 0.781 -3.487 1.00 83.12 76 THR A N 1
ATOM 566 C CA . THR A 1 76 ? 11.610 -0.243 -2.942 1.00 83.12 76 THR A CA 1
ATOM 567 C C . THR A 1 76 ? 11.287 -0.654 -1.507 1.00 83.12 76 THR A C 1
ATOM 569 O O . THR A 1 76 ? 11.736 -1.716 -1.085 1.00 83.12 76 THR A O 1
ATOM 572 N N . ARG A 1 77 ? 10.472 0.136 -0.796 1.00 85.56 77 ARG A N 1
ATOM 573 C CA . ARG A 1 77 ? 10.124 -0.053 0.622 1.00 85.56 77 ARG A CA 1
ATOM 574 C C . ARG A 1 77 ? 8.636 -0.320 0.862 1.00 85.56 77 ARG A C 1
ATOM 576 O O . ARG A 1 77 ? 8.199 -0.339 2.005 1.00 85.56 77 ARG A O 1
ATOM 583 N N . LEU A 1 78 ? 7.827 -0.531 -0.184 1.00 87.25 78 LEU A N 1
ATOM 584 C CA . LEU A 1 78 ? 6.369 -0.720 -0.035 1.00 87.25 78 LEU A CA 1
ATOM 585 C C . LEU A 1 78 ? 5.998 -1.851 0.922 1.00 87.25 78 LEU A C 1
ATOM 587 O O . LEU A 1 78 ? 5.021 -1.724 1.656 1.00 87.25 78 LEU A O 1
ATOM 591 N N . LEU A 1 79 ? 6.776 -2.936 0.935 1.00 90.62 79 LEU A N 1
ATOM 592 C CA . LEU A 1 79 ? 6.526 -4.047 1.847 1.00 90.62 79 LEU A CA 1
ATOM 593 C C . LEU A 1 79 ? 6.723 -3.633 3.311 1.00 90.62 79 LEU A C 1
ATOM 595 O O . LEU A 1 79 ? 5.915 -4.012 4.152 1.00 90.62 79 LEU A O 1
ATOM 599 N N . ASP A 1 80 ? 7.724 -2.797 3.596 1.00 91.19 80 ASP A N 1
ATOM 600 C CA . ASP A 1 80 ? 7.974 -2.277 4.943 1.00 91.19 80 ASP A CA 1
ATOM 601 C C . ASP A 1 80 ? 6.787 -1.432 5.428 1.00 91.19 80 ASP A C 1
ATOM 603 O O . ASP A 1 80 ? 6.357 -1.545 6.575 1.00 91.19 80 ASP A O 1
ATOM 607 N N . TYR A 1 81 ? 6.197 -0.631 4.534 1.00 89.12 81 TYR A N 1
ATOM 608 C CA . TYR A 1 81 ? 5.000 0.154 4.843 1.00 89.12 81 TYR A CA 1
ATOM 609 C C . TYR A 1 81 ? 3.778 -0.724 5.122 1.00 89.12 81 TYR A C 1
ATOM 611 O O . TYR A 1 81 ? 3.033 -0.450 6.067 1.00 89.12 81 TYR A O 1
ATOM 619 N N . VAL A 1 82 ? 3.575 -1.787 4.336 1.00 91.38 82 VAL A N 1
ATOM 620 C CA . VAL A 1 82 ? 2.492 -2.749 4.582 1.00 91.38 82 VAL A CA 1
ATOM 621 C C . VAL A 1 82 ? 2.698 -3.449 5.924 1.00 91.38 82 VAL A C 1
ATOM 623 O O . VAL A 1 82 ? 1.762 -3.484 6.719 1.00 91.38 82 VAL A O 1
ATOM 626 N N . GLU A 1 83 ? 3.909 -3.928 6.220 1.00 93.00 83 GLU A N 1
ATOM 627 C CA . GLU A 1 83 ? 4.219 -4.594 7.490 1.00 93.00 83 GLU A CA 1
ATOM 628 C C . GLU A 1 83 ? 4.026 -3.656 8.687 1.00 93.00 83 GLU A C 1
ATOM 630 O O . GLU A 1 83 ? 3.416 -4.029 9.689 1.00 93.00 83 GLU A O 1
ATOM 635 N N . ALA A 1 84 ? 4.468 -2.403 8.591 1.00 89.62 84 ALA A N 1
ATOM 636 C CA . ALA A 1 84 ? 4.268 -1.435 9.663 1.00 89.62 84 ALA A CA 1
ATOM 637 C C . ALA A 1 84 ? 2.771 -1.161 9.923 1.00 89.62 84 ALA A C 1
ATOM 639 O O . ALA A 1 84 ? 2.354 -1.056 11.078 1.00 89.62 84 ALA A O 1
ATOM 640 N N . CYS A 1 85 ? 1.938 -1.132 8.876 1.00 89.75 85 CYS A N 1
ATOM 641 C CA . CYS A 1 85 ? 0.484 -0.992 9.007 1.00 89.75 85 CYS A CA 1
ATOM 642 C C . CYS A 1 85 ? -0.196 -2.235 9.601 1.00 89.75 85 CYS A C 1
ATOM 644 O O . CYS A 1 85 ? -1.203 -2.115 10.303 1.00 89.75 85 CYS A O 1
ATOM 646 N N . THR A 1 86 ? 0.314 -3.432 9.320 1.00 91.81 86 THR A N 1
ATOM 647 C CA . THR A 1 86 ? -0.386 -4.692 9.620 1.00 91.81 86 THR A CA 1
ATOM 648 C C . THR A 1 86 ? 0.128 -5.389 10.876 1.00 91.81 86 THR A C 1
ATOM 650 O O . THR A 1 86 ? -0.645 -6.101 11.518 1.00 91.81 86 THR A O 1
ATOM 653 N N . SER A 1 87 ? 1.376 -5.132 11.275 1.00 88.44 87 SER A N 1
ATOM 654 C CA . SER A 1 87 ? 2.050 -5.740 12.434 1.00 88.44 87 SER A CA 1
ATOM 655 C C . SER A 1 87 ? 1.327 -5.518 13.764 1.00 88.44 87 SER A C 1
ATOM 657 O O . SER A 1 87 ? 1.383 -6.371 14.650 1.00 88.44 87 SER A O 1
ATOM 659 N N . THR A 1 88 ? 0.622 -4.393 13.922 1.00 86.12 88 THR A N 1
ATOM 660 C CA . THR A 1 88 ? -0.176 -4.095 15.119 1.00 86.12 88 THR A CA 1
ATOM 661 C C . THR A 1 88 ? -1.485 -3.396 14.766 1.00 86.12 88 THR A C 1
ATOM 663 O O . THR A 1 88 ? -1.617 -2.776 13.713 1.00 86.12 88 THR A O 1
ATOM 666 N N . ASP A 1 89 ? -2.462 -3.443 15.675 1.00 87.00 89 ASP A N 1
ATOM 667 C CA . ASP A 1 89 ? -3.721 -2.686 15.567 1.00 87.00 89 ASP A CA 1
ATOM 668 C C . ASP A 1 89 ? -3.573 -1.216 16.001 1.00 87.00 89 ASP A C 1
ATOM 670 O O . ASP A 1 89 ? -4.568 -0.502 16.089 1.00 87.00 89 ASP A O 1
ATOM 674 N N . ARG A 1 90 ? -2.344 -0.755 16.292 1.00 85.31 90 ARG A N 1
ATOM 675 C CA . ARG A 1 90 ? -2.081 0.618 16.748 1.00 85.31 90 ARG A CA 1
ATOM 676 C C . ARG A 1 90 ? -2.122 1.614 15.606 1.00 85.31 90 ARG A C 1
ATOM 678 O O . ARG A 1 90 ? -2.649 2.698 15.806 1.00 85.31 90 ARG A O 1
ATOM 685 N N . LEU A 1 91 ? -1.582 1.244 14.444 1.00 85.44 91 LEU A N 1
ATOM 686 C CA . LEU A 1 91 ? -1.524 2.123 13.280 1.00 85.44 91 LEU A CA 1
ATOM 687 C C . LEU A 1 91 ? -2.778 2.006 12.407 1.00 85.44 91 LEU A C 1
ATOM 689 O O . LEU A 1 91 ? -3.428 3.009 12.137 1.00 85.44 91 LEU A O 1
ATOM 693 N N . LEU A 1 92 ? -3.152 0.790 12.003 1.00 89.12 92 LEU A N 1
ATOM 694 C CA . LEU A 1 92 ? -4.323 0.521 11.164 1.00 89.12 92 LEU A CA 1
ATOM 695 C C . LEU A 1 92 ? -5.282 -0.421 11.892 1.00 89.12 92 LEU A C 1
ATOM 697 O O . LEU A 1 92 ? -4.871 -1.480 12.385 1.00 89.12 92 LEU A O 1
ATOM 701 N N . LYS A 1 93 ? -6.568 -0.062 11.936 1.00 90.12 93 LYS A N 1
ATOM 702 C CA . LYS A 1 93 ? -7.609 -0.916 12.526 1.00 90.12 93 LYS A CA 1
ATOM 703 C C . LYS A 1 93 ? -7.709 -2.251 11.779 1.00 90.12 93 LYS A C 1
ATOM 705 O O . LYS A 1 93 ? -7.440 -2.327 10.580 1.00 90.12 93 LYS A O 1
ATOM 710 N N . ARG A 1 94 ? -8.181 -3.299 12.460 1.00 89.94 94 ARG A N 1
ATOM 711 C CA . ARG A 1 94 ? -8.671 -4.504 11.768 1.00 89.94 94 ARG A CA 1
ATOM 712 C C . ARG A 1 94 ? -9.804 -4.124 10.820 1.00 89.94 94 ARG A C 1
ATOM 714 O O . ARG A 1 94 ? -10.672 -3.331 11.179 1.00 89.94 94 ARG A O 1
ATOM 721 N N . GLY A 1 95 ? -9.778 -4.664 9.611 1.00 91.75 95 GLY A N 1
ATOM 722 C CA . GLY A 1 95 ? -10.660 -4.264 8.518 1.00 91.75 95 GLY A CA 1
ATOM 723 C C . GLY A 1 95 ? -10.269 -2.959 7.818 1.00 91.75 95 GLY A C 1
ATOM 724 O O . GLY A 1 95 ? -10.925 -2.615 6.836 1.00 91.75 95 GLY A O 1
ATOM 725 N N . GLY A 1 96 ? -9.236 -2.250 8.288 1.00 90.62 96 GLY A N 1
ATOM 726 C CA . GLY A 1 96 ? -8.735 -1.027 7.668 1.00 90.62 96 GLY A CA 1
ATOM 727 C C . GLY A 1 96 ? -8.073 -1.282 6.312 1.00 90.62 96 GLY A C 1
ATOM 728 O O . GLY A 1 96 ? -7.660 -2.405 6.004 1.00 90.62 96 GLY A O 1
ATOM 729 N N . LEU A 1 97 ? -7.988 -0.230 5.498 1.00 93.06 97 LEU A N 1
ATOM 730 C CA . LEU A 1 97 ? -7.502 -0.295 4.122 1.00 93.06 97 LEU A CA 1
ATOM 731 C C . LEU A 1 97 ? -6.126 0.357 3.972 1.00 93.06 97 LEU A C 1
ATOM 733 O O . LEU A 1 97 ? -5.860 1.417 4.526 1.00 93.06 97 LEU A O 1
ATOM 737 N N . ILE A 1 98 ? -5.280 -0.243 3.151 1.00 92.94 98 ILE A N 1
ATOM 738 C CA . ILE A 1 98 ? -4.047 0.341 2.638 1.00 92.94 98 ILE A CA 1
ATOM 739 C C . ILE A 1 98 ? -4.238 0.494 1.132 1.00 92.94 98 ILE A C 1
ATOM 741 O O . ILE A 1 98 ? -4.522 -0.474 0.426 1.00 92.94 98 ILE A O 1
ATOM 745 N N . LEU A 1 99 ? -4.125 1.720 0.647 1.00 91.62 99 LEU A N 1
ATOM 746 C CA . LEU A 1 99 ? -4.212 2.078 -0.758 1.00 91.62 99 LEU A CA 1
ATOM 747 C C . LEU A 1 99 ? -2.799 2.358 -1.256 1.00 91.62 99 LEU A C 1
ATOM 749 O O . LEU A 1 99 ? -2.145 3.268 -0.756 1.00 91.62 99 LEU A O 1
ATOM 753 N N . VAL A 1 100 ? -2.326 1.586 -2.226 1.00 88.19 100 VAL A N 1
ATOM 754 C CA . VAL A 1 100 ? -0.976 1.731 -2.784 1.00 88.19 100 VAL A CA 1
ATOM 755 C C . VAL A 1 100 ? -1.090 2.150 -4.245 1.00 88.19 100 VAL A C 1
ATOM 757 O O . VAL A 1 100 ? -1.703 1.425 -5.032 1.00 88.19 100 VAL A O 1
ATOM 760 N N . ASP A 1 101 ? -0.530 3.307 -4.607 1.00 78.88 101 ASP A N 1
ATOM 761 C CA . ASP A 1 101 ? -0.572 3.838 -5.980 1.00 78.88 101 ASP A CA 1
ATOM 762 C C . ASP A 1 101 ? 0.612 3.341 -6.837 1.00 78.88 101 ASP A C 1
ATOM 764 O O . ASP A 1 101 ? 1.682 2.989 -6.332 1.00 78.88 101 ASP A O 1
ATOM 768 N N . ASN A 1 102 ? 0.443 3.356 -8.162 1.00 68.75 102 ASN A N 1
ATOM 769 C CA . ASN A 1 102 ? 1.439 3.000 -9.182 1.00 68.75 102 ASN A CA 1
ATOM 770 C C . ASN A 1 102 ? 1.941 1.541 -9.170 1.00 68.75 102 ASN A C 1
ATOM 772 O O . ASN A 1 102 ? 3.099 1.281 -9.524 1.00 68.75 102 ASN A O 1
ATOM 776 N N . VAL A 1 103 ? 1.093 0.582 -8.794 1.00 60.69 103 VAL A N 1
ATOM 777 C CA . VAL A 1 103 ? 1.503 -0.822 -8.577 1.00 60.69 103 VAL A CA 1
ATOM 778 C C . VAL A 1 103 ? 1.601 -1.654 -9.863 1.00 60.69 103 VAL A C 1
ATOM 780 O O . VAL A 1 103 ? 2.253 -2.698 -9.876 1.00 60.69 103 VAL A O 1
ATOM 783 N N . LEU A 1 104 ? 1.003 -1.190 -10.969 1.00 56.47 104 LEU A N 1
ATOM 784 C CA . LEU A 1 104 ? 1.129 -1.816 -12.297 1.00 56.47 104 LEU A CA 1
ATOM 785 C C . LEU A 1 104 ? 2.294 -1.244 -13.113 1.00 56.47 104 LEU A C 1
ATOM 787 O O . LEU A 1 104 ? 2.664 -1.818 -14.135 1.00 56.47 104 LEU A O 1
ATOM 791 N N . TRP A 1 105 ? 2.854 -0.111 -12.687 1.00 59.75 105 TRP A N 1
ATOM 792 C CA . TRP A 1 105 ? 3.955 0.612 -13.318 1.00 59.75 105 TRP A CA 1
ATOM 793 C C . TRP A 1 105 ? 3.982 0.546 -14.859 1.00 59.75 105 TRP A C 1
ATOM 795 O O . TRP A 1 105 ? 4.905 0.006 -15.473 1.00 59.75 105 TRP A O 1
ATOM 805 N N . LYS A 1 106 ? 2.944 1.108 -15.493 1.00 53.97 106 LYS A N 1
ATOM 806 C CA . LYS A 1 106 ? 2.755 1.137 -16.957 1.00 53.97 106 LYS A CA 1
ATOM 807 C C . LYS A 1 106 ? 2.681 -0.240 -17.642 1.00 53.97 106 LYS A C 1
ATOM 809 O O . LYS A 1 106 ? 2.960 -0.333 -18.832 1.00 53.97 106 LYS A O 1
ATOM 814 N N . GLY A 1 107 ? 2.325 -1.297 -16.911 1.00 54.53 107 GLY A N 1
ATOM 815 C CA . GLY A 1 107 ? 2.206 -2.669 -17.424 1.00 54.53 107 GLY A CA 1
ATOM 816 C C . GLY A 1 107 ? 3.467 -3.526 -17.262 1.00 54.53 107 GLY A C 1
ATOM 817 O O . GLY A 1 107 ? 3.377 -4.746 -17.334 1.00 54.53 107 GLY A O 1
ATOM 818 N N . LEU A 1 108 ? 4.618 -2.927 -16.934 1.00 57.97 108 LEU A N 1
ATOM 819 C CA . LEU A 1 108 ? 5.907 -3.633 -16.851 1.00 57.97 108 LEU A CA 1
ATOM 820 C C . LEU A 1 108 ? 5.986 -4.647 -15.698 1.00 57.97 108 LEU A C 1
ATOM 822 O O . LEU A 1 108 ? 6.794 -5.572 -15.742 1.00 57.97 108 LEU A O 1
ATOM 826 N N . ALA A 1 109 ? 5.166 -4.481 -14.656 1.00 54.44 109 ALA A N 1
ATOM 827 C CA . ALA A 1 109 ? 5.099 -5.437 -13.550 1.00 54.44 109 ALA A CA 1
ATOM 828 C C . ALA A 1 109 ? 4.443 -6.768 -13.966 1.00 54.44 109 ALA A C 1
ATOM 830 O O . ALA A 1 109 ? 4.803 -7.816 -13.438 1.00 54.44 109 ALA A O 1
ATOM 831 N N . VAL A 1 110 ? 3.518 -6.738 -14.934 1.00 57.66 110 VAL A N 1
ATOM 832 C CA . VAL A 1 110 ? 2.862 -7.943 -15.470 1.00 57.66 110 VAL A CA 1
ATOM 833 C C . VAL A 1 110 ? 3.840 -8.734 -16.346 1.00 57.66 110 VAL A C 1
ATOM 835 O O . VAL A 1 110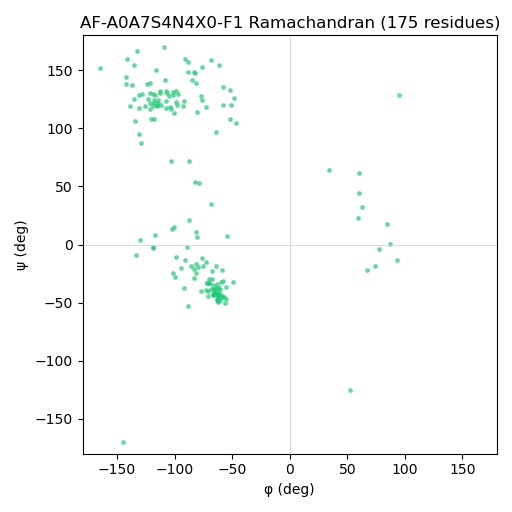 ? 3.915 -9.957 -16.242 1.00 57.66 110 VAL A O 1
ATOM 838 N N . ASP A 1 111 ? 4.666 -8.041 -17.133 1.00 57.38 111 ASP A N 1
ATOM 839 C CA . ASP A 1 111 ? 5.688 -8.671 -17.983 1.00 57.38 111 ASP A CA 1
ATOM 840 C C . ASP A 1 111 ? 6.815 -9.334 -17.173 1.00 57.38 111 ASP A C 1
ATOM 842 O O . ASP A 1 111 ? 7.387 -10.340 -17.599 1.00 57.38 111 ASP A O 1
ATOM 846 N N . ALA A 1 112 ? 7.110 -8.811 -15.977 1.00 57.81 112 ALA A N 1
ATOM 847 C CA . ALA A 1 112 ? 8.097 -9.391 -15.070 1.00 57.81 112 ALA A CA 1
ATOM 848 C C . ALA A 1 112 ? 7.669 -10.766 -14.519 1.00 57.81 112 ALA A C 1
ATOM 850 O O . ALA A 1 112 ? 8.525 -11.635 -14.353 1.00 57.81 112 ALA A O 1
ATOM 851 N N . GLY A 1 113 ? 6.369 -10.976 -14.276 1.00 51.62 113 GLY A N 1
ATOM 852 C CA . GLY A 1 113 ? 5.828 -12.245 -13.768 1.00 51.62 113 GLY A CA 1
ATOM 853 C C . GLY A 1 113 ? 5.623 -13.320 -14.836 1.00 51.62 113 GLY A C 1
ATOM 854 O O . GLY A 1 113 ? 5.699 -14.511 -14.545 1.00 51.62 113 GLY A O 1
ATOM 855 N N . ASN A 1 114 ? 5.455 -12.923 -16.099 1.00 50.09 114 ASN A N 1
ATOM 856 C CA . ASN A 1 114 ? 5.216 -13.850 -17.212 1.00 50.09 114 ASN A CA 1
ATOM 857 C C . ASN A 1 114 ? 6.495 -14.494 -17.769 1.00 50.09 114 ASN A C 1
ATOM 859 O O . ASN A 1 114 ? 6.460 -15.123 -18.826 1.00 50.09 114 ASN A O 1
ATOM 863 N N . GLY A 1 115 ? 7.629 -14.332 -17.082 1.00 46.22 115 GLY A N 1
ATOM 864 C CA . GLY A 1 115 ? 8.913 -14.797 -17.577 1.00 46.22 115 GLY A CA 1
ATOM 865 C C . GLY A 1 115 ? 9.251 -14.131 -18.903 1.00 46.22 115 GLY A C 1
ATOM 866 O O . GLY A 1 115 ? 9.408 -14.825 -19.907 1.00 46.22 115 GLY A O 1
ATOM 867 N N . TRP A 1 116 ? 9.389 -12.797 -18.915 1.00 41.59 116 TRP A N 1
ATOM 868 C CA . TRP A 1 116 ? 10.154 -12.131 -19.967 1.00 41.59 116 TRP A CA 1
ATOM 869 C C . TRP A 1 116 ? 11.470 -12.888 -20.126 1.00 41.59 116 TRP A C 1
ATOM 871 O O . TRP A 1 116 ? 12.351 -12.848 -19.261 1.00 41.59 116 TRP A O 1
ATOM 881 N N . SER A 1 117 ? 11.537 -13.668 -21.200 1.00 40.47 117 SER A N 1
ATOM 882 C CA . SER A 1 117 ? 12.685 -14.474 -21.548 1.00 40.47 117 SER A CA 1
ATOM 883 C C . SER A 1 117 ? 13.893 -13.548 -21.508 1.00 40.47 117 SER A C 1
ATOM 885 O O . SER A 1 117 ? 13.931 -12.559 -22.241 1.00 40.47 117 S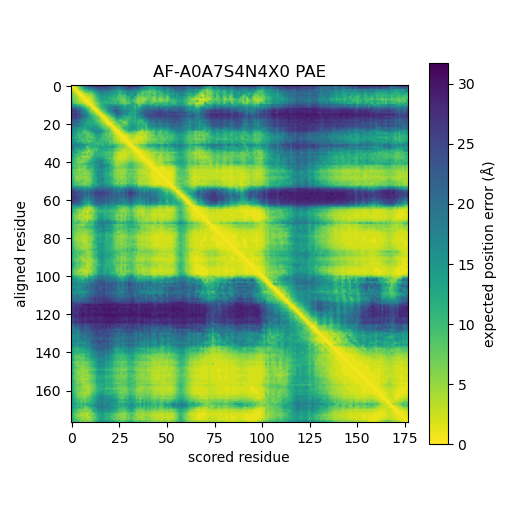ER A O 1
ATOM 887 N N . ARG A 1 118 ? 14.877 -13.863 -20.658 1.00 45.88 118 ARG A N 1
ATOM 888 C CA . ARG A 1 118 ? 16.194 -13.199 -20.578 1.00 45.88 118 ARG A CA 1
ATOM 889 C C . ARG A 1 118 ? 16.951 -13.160 -21.922 1.00 45.88 118 ARG A C 1
ATOM 891 O O . ARG A 1 118 ? 18.122 -12.827 -21.930 1.00 45.88 118 ARG A O 1
ATOM 898 N N . THR A 1 119 ? 16.335 -13.559 -23.032 1.00 38.34 119 THR A N 1
ATOM 899 C CA . THR A 1 119 ? 17.020 -13.933 -24.266 1.00 38.34 119 THR A CA 1
ATOM 900 C C . THR A 1 119 ? 16.461 -13.335 -25.556 1.00 38.34 119 THR A C 1
ATOM 902 O O . THR A 1 119 ? 17.152 -13.456 -26.553 1.00 38.34 119 THR A O 1
ATOM 905 N N . ASN A 1 120 ? 15.301 -12.656 -25.600 1.00 43.41 120 ASN A N 1
ATOM 906 C CA . ASN A 1 120 ? 14.722 -12.289 -26.914 1.00 43.41 120 ASN A CA 1
ATOM 907 C C . ASN A 1 120 ? 14.541 -10.792 -27.208 1.00 43.41 120 ASN A C 1
ATOM 909 O O . ASN A 1 120 ? 14.099 -10.466 -28.302 1.00 43.41 120 ASN A O 1
ATOM 913 N N . ILE A 1 121 ? 14.850 -9.877 -26.281 1.00 47.28 121 ILE A N 1
ATOM 914 C CA . ILE A 1 121 ? 14.693 -8.419 -26.518 1.00 47.28 121 ILE A CA 1
ATOM 915 C C . ILE A 1 121 ? 15.975 -7.640 -26.153 1.00 47.28 121 ILE A C 1
ATOM 917 O O . ILE A 1 121 ? 16.030 -6.420 -26.240 1.00 47.28 121 ILE A O 1
ATOM 921 N N . GLU A 1 122 ? 17.050 -8.337 -25.771 1.00 50.12 122 GLU A N 1
ATOM 922 C CA . GLU A 1 122 ? 18.316 -7.690 -25.389 1.00 50.12 122 GLU A CA 1
ATOM 923 C C . GLU A 1 122 ? 19.206 -7.335 -26.591 1.00 50.12 122 GLU A C 1
ATOM 925 O O . GLU A 1 122 ? 20.024 -6.432 -26.473 1.00 50.12 122 GLU A O 1
ATOM 930 N N . GLU A 1 123 ? 19.033 -7.969 -27.755 1.00 48.91 123 GLU A N 1
ATOM 931 C CA . GLU A 1 123 ? 19.965 -7.771 -28.879 1.00 48.91 123 GLU A CA 1
ATOM 932 C C . GLU A 1 123 ? 19.469 -6.778 -29.944 1.00 48.91 123 GLU A C 1
ATOM 934 O O . GLU A 1 123 ? 20.288 -6.109 -30.568 1.00 48.91 123 GLU A O 1
ATOM 939 N N . GLU A 1 124 ? 18.153 -6.613 -30.134 1.00 48.88 124 GLU A N 1
ATOM 940 C CA . GLU A 1 124 ? 17.617 -5.779 -31.229 1.00 48.88 124 GLU A CA 1
ATOM 941 C C . GLU A 1 124 ? 17.298 -4.323 -30.827 1.00 48.88 124 GLU A C 1
ATOM 943 O O . GLU A 1 124 ? 17.249 -3.455 -31.695 1.00 48.88 124 GLU A O 1
ATOM 948 N N . GLU A 1 125 ? 17.114 -4.014 -29.535 1.00 54.25 125 GLU A N 1
ATOM 949 C CA . GLU A 1 125 ? 16.737 -2.659 -29.072 1.00 54.25 125 GLU A CA 1
ATOM 950 C C . GLU A 1 125 ? 17.912 -1.802 -28.559 1.00 54.25 125 GLU A C 1
ATOM 952 O O . GLU A 1 125 ? 17.736 -0.605 -28.313 1.00 54.25 125 GLU A O 1
ATOM 957 N N . GLU A 1 126 ? 19.102 -2.382 -28.359 1.00 54.22 126 GLU A N 1
ATOM 958 C CA . GLU A 1 126 ? 20.273 -1.649 -27.845 1.00 54.22 126 GLU A CA 1
ATOM 959 C C . GLU A 1 126 ? 21.080 -0.943 -28.950 1.00 54.22 126 GLU A C 1
ATOM 961 O O . GLU A 1 126 ? 21.807 0.012 -28.656 1.00 54.22 126 GLU A O 1
ATOM 966 N N . ASP A 1 127 ? 20.917 -1.344 -30.217 1.00 47.59 127 ASP A N 1
ATOM 967 C CA . ASP A 1 127 ? 21.584 -0.698 -31.349 1.00 47.59 127 ASP A CA 1
ATOM 968 C C . ASP A 1 127 ? 20.964 0.683 -31.636 1.00 47.59 127 ASP A C 1
ATOM 970 O O . ASP A 1 127 ? 19.776 0.824 -31.928 1.00 47.59 127 ASP A O 1
ATOM 974 N N . GLY A 1 128 ? 21.772 1.738 -31.511 1.00 60.62 128 GLY A N 1
ATOM 975 C CA . GLY A 1 128 ? 21.361 3.125 -31.760 1.00 60.62 128 GLY A CA 1
ATOM 976 C C . GLY A 1 128 ? 20.726 3.880 -30.581 1.00 60.62 128 GLY A C 1
ATOM 977 O O . GLY A 1 128 ? 20.404 5.061 -30.742 1.00 60.62 128 GLY A O 1
ATOM 978 N N . MET A 1 129 ? 20.579 3.275 -29.394 1.00 66.31 129 MET A N 1
ATOM 979 C CA . MET A 1 129 ? 20.066 3.973 -28.203 1.00 66.31 129 MET A CA 1
ATOM 980 C C . MET A 1 129 ? 21.141 4.783 -27.470 1.00 66.31 129 MET A C 1
ATOM 982 O O . MET A 1 129 ? 22.307 4.403 -27.381 1.00 66.31 129 MET A O 1
ATOM 986 N N . THR A 1 130 ? 20.741 5.904 -26.865 1.00 74.00 130 THR A N 1
ATOM 987 C CA . THR A 1 130 ? 21.657 6.711 -26.048 1.00 74.00 130 THR A CA 1
ATOM 988 C C . THR A 1 130 ? 21.907 6.081 -24.670 1.00 74.00 130 THR A C 1
ATOM 990 O O . THR A 1 130 ? 21.023 5.471 -24.067 1.00 74.00 130 THR A O 1
ATOM 993 N N . ASP A 1 131 ? 23.073 6.348 -24.069 1.00 70.94 131 ASP A N 1
ATOM 994 C CA . ASP A 1 131 ? 23.408 5.962 -22.682 1.00 70.94 131 ASP A CA 1
ATOM 995 C C . ASP A 1 131 ? 22.334 6.346 -21.649 1.00 70.94 131 ASP A C 1
ATOM 997 O O . ASP A 1 131 ? 22.152 5.692 -20.615 1.00 70.94 131 ASP A O 1
ATOM 1001 N N . ARG A 1 132 ? 21.628 7.455 -21.895 1.00 66.88 132 ARG A N 1
ATOM 1002 C CA . ARG A 1 132 ? 20.551 7.946 -21.032 1.00 66.88 132 ARG A CA 1
ATOM 1003 C C . ARG A 1 132 ? 19.317 7.049 -21.117 1.00 66.88 132 ARG A C 1
ATOM 1005 O O . ARG A 1 132 ? 18.684 6.803 -20.088 1.00 66.88 132 ARG A O 1
ATOM 1012 N N . GLU A 1 133 ? 18.985 6.576 -22.310 1.00 66.69 133 GLU A N 1
ATOM 1013 C CA . GLU A 1 133 ? 17.856 5.680 -22.568 1.00 66.69 133 GLU A CA 1
ATOM 1014 C C . GLU A 1 133 ? 18.140 4.286 -22.014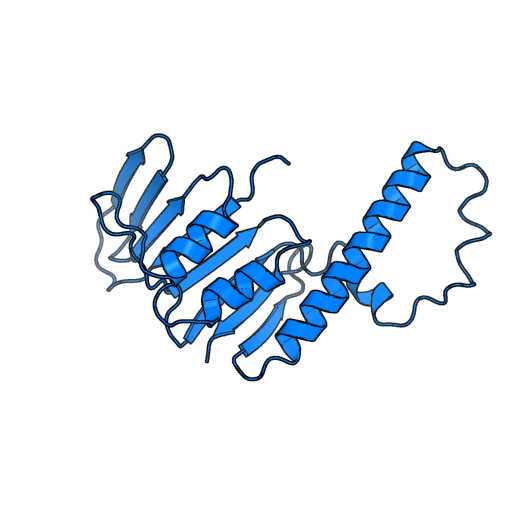 1.00 66.69 133 GLU A C 1
ATOM 1016 O O . GLU A 1 133 ? 17.333 3.768 -21.241 1.00 66.69 133 GLU A O 1
ATOM 1021 N N . LEU A 1 134 ? 19.348 3.763 -22.233 1.00 64.88 134 LEU A N 1
ATOM 1022 C CA . LEU A 1 134 ? 19.800 2.494 -21.653 1.00 64.88 134 LEU A CA 1
ATOM 1023 C C . LEU A 1 134 ? 19.719 2.504 -20.115 1.00 64.88 134 LEU A C 1
ATOM 1025 O O . LEU A 1 134 ? 19.179 1.585 -19.488 1.00 64.88 134 LEU A O 1
ATOM 1029 N N . LYS A 1 135 ? 20.180 3.586 -19.467 1.00 68.00 135 LYS A N 1
ATOM 1030 C CA . LYS A 1 135 ? 20.075 3.751 -18.003 1.00 68.00 135 LYS A CA 1
ATOM 1031 C C . LYS A 1 135 ? 18.626 3.851 -17.520 1.00 68.00 135 LYS A C 1
ATOM 1033 O O . LYS A 1 135 ? 18.310 3.340 -16.441 1.00 68.00 135 LYS A O 1
ATOM 1038 N N . LYS A 1 136 ? 17.747 4.508 -18.281 1.00 66.56 136 LYS A N 1
ATOM 1039 C CA . LYS A 1 136 ? 16.316 4.624 -17.963 1.00 66.56 136 LYS A CA 1
ATOM 1040 C C . LYS A 1 136 ? 15.626 3.259 -18.049 1.00 66.56 136 LYS A C 1
ATOM 1042 O O . LYS A 1 136 ? 14.917 2.898 -17.110 1.00 66.56 136 LYS A O 1
ATOM 1047 N N . ASN A 1 137 ? 15.923 2.479 -19.088 1.00 69.25 137 ASN A N 1
ATOM 1048 C CA . ASN A 1 137 ? 15.391 1.130 -19.293 1.00 69.25 137 ASN A CA 1
ATOM 1049 C C . ASN A 1 137 ? 15.841 0.177 -18.180 1.00 69.25 137 ASN A C 1
ATOM 1051 O O . ASN A 1 137 ? 15.023 -0.532 -17.595 1.00 69.25 137 ASN A O 1
ATOM 1055 N N . ARG A 1 138 ? 17.117 0.242 -17.774 1.00 70.88 138 ARG A N 1
ATOM 1056 C CA . ARG A 1 138 ? 17.632 -0.558 -16.651 1.00 70.88 138 ARG A CA 1
ATOM 1057 C C . ARG A 1 138 ? 16.921 -0.251 -15.328 1.00 70.88 138 ARG A C 1
ATOM 1059 O O . ARG A 1 138 ? 16.594 -1.169 -14.578 1.00 70.88 138 ARG A O 1
ATOM 1066 N N . ARG A 1 139 ? 16.672 1.030 -15.027 1.00 68.00 139 ARG A N 1
ATOM 1067 C CA . ARG A 1 139 ? 15.949 1.444 -13.808 1.00 68.00 1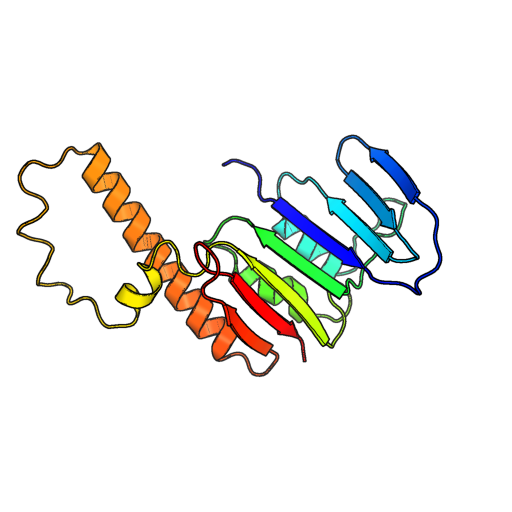39 ARG A CA 1
ATOM 1068 C C . ARG A 1 139 ? 14.490 0.990 -13.827 1.00 68.00 139 ARG A C 1
ATOM 1070 O O . ARG A 1 139 ? 14.014 0.501 -12.806 1.00 68.00 139 ARG A O 1
ATOM 1077 N N . ALA A 1 140 ? 13.820 1.124 -14.971 1.00 70.00 140 ALA A N 1
ATOM 1078 C CA . ALA A 1 140 ? 12.445 0.666 -15.155 1.00 70.00 140 ALA A CA 1
ATOM 1079 C C . ALA A 1 140 ? 12.325 -0.851 -14.931 1.00 70.00 140 ALA A C 1
ATOM 1081 O O . ALA A 1 140 ? 11.504 -1.285 -14.131 1.00 70.00 140 ALA A O 1
ATOM 1082 N N . ARG A 1 141 ? 13.215 -1.656 -15.527 1.00 70.38 141 ARG A N 1
ATOM 1083 C CA . ARG A 1 141 ? 13.232 -3.118 -15.330 1.00 70.38 141 ARG A CA 1
ATOM 1084 C C . ARG A 1 141 ? 13.499 -3.517 -13.878 1.00 70.38 141 ARG A C 1
ATOM 1086 O O . ARG A 1 141 ? 12.792 -4.360 -13.337 1.00 70.38 141 ARG A O 1
ATOM 1093 N N . LYS A 1 142 ? 14.488 -2.889 -13.223 1.00 76.06 142 LYS A N 1
ATOM 1094 C CA . LYS A 1 142 ? 14.830 -3.203 -11.824 1.00 76.06 142 LYS A CA 1
ATOM 1095 C C . LYS A 1 142 ? 13.619 -3.045 -10.914 1.00 76.06 142 LYS A C 1
ATOM 1097 O O . LYS A 1 142 ? 13.325 -3.931 -10.120 1.00 76.06 142 LYS A O 1
ATOM 1102 N N . LEU A 1 143 ? 12.937 -1.912 -11.009 1.00 76.56 143 LEU A N 1
ATOM 1103 C CA . LEU A 1 143 ? 11.836 -1.638 -10.102 1.00 76.56 143 LEU A CA 1
ATOM 1104 C C . LEU A 1 143 ? 10.538 -2.375 -10.532 1.00 76.56 143 LEU A C 1
ATOM 1106 O O . LEU A 1 143 ? 9.714 -2.644 -9.673 1.00 76.56 143 LEU A O 1
ATOM 1110 N N . ALA A 1 144 ? 10.399 -2.823 -11.792 1.00 79.19 144 ALA A N 1
ATOM 1111 C CA . ALA A 1 144 ? 9.312 -3.711 -12.213 1.00 79.19 144 ALA A CA 1
ATOM 1112 C C . ALA A 1 144 ? 9.419 -5.070 -11.508 1.00 79.19 144 ALA A C 1
ATOM 1114 O O . ALA A 1 144 ? 8.426 -5.566 -10.987 1.00 79.19 144 ALA A O 1
ATOM 1115 N N . GLY A 1 145 ? 10.638 -5.610 -11.389 1.00 78.81 145 GLY A N 1
ATOM 1116 C CA . GLY A 1 145 ? 10.895 -6.809 -10.585 1.00 78.81 145 GLY A CA 1
ATOM 1117 C C . GLY A 1 145 ? 10.576 -6.615 -9.098 1.00 78.81 145 GLY A C 1
ATOM 1118 O O . GLY A 1 145 ? 10.004 -7.500 -8.473 1.00 78.81 145 GLY A O 1
ATOM 1119 N N . ILE A 1 146 ? 10.878 -5.438 -8.541 1.00 83.81 146 ILE A N 1
ATOM 1120 C CA . ILE A 1 146 ? 10.521 -5.094 -7.153 1.00 83.81 146 ILE A CA 1
ATOM 1121 C C . ILE A 1 146 ? 8.996 -5.017 -6.981 1.00 83.81 146 ILE A C 1
ATOM 1123 O O . ILE A 1 146 ? 8.474 -5.534 -5.999 1.00 83.81 146 ILE A O 1
ATOM 1127 N N . MET A 1 147 ? 8.273 -4.417 -7.933 1.00 82.44 147 MET A N 1
ATOM 1128 C CA . MET A 1 147 ? 6.805 -4.349 -7.899 1.00 82.44 147 MET A CA 1
ATOM 1129 C C . MET A 1 147 ? 6.152 -5.716 -8.036 1.00 82.44 147 MET A C 1
ATOM 1131 O O . MET A 1 147 ? 5.194 -5.997 -7.325 1.00 82.44 147 MET A O 1
ATOM 1135 N N . HIS A 1 148 ? 6.688 -6.583 -8.892 1.00 83.62 148 HIS A N 1
ATOM 1136 C CA . HIS A 1 148 ? 6.212 -7.955 -8.996 1.00 83.62 148 HIS A CA 1
ATOM 1137 C C . HIS A 1 148 ? 6.404 -8.718 -7.677 1.00 83.62 148 HIS A C 1
ATOM 1139 O O . HIS A 1 148 ? 5.437 -9.256 -7.150 1.00 83.62 148 HIS A O 1
ATOM 1145 N N . ALA A 1 149 ? 7.601 -8.658 -7.082 1.00 86.19 149 ALA A N 1
ATOM 1146 C CA . ALA A 1 149 ? 7.871 -9.293 -5.791 1.00 86.19 149 ALA A CA 1
ATOM 1147 C C . ALA A 1 149 ? 6.982 -8.742 -4.661 1.00 86.19 149 ALA A C 1
ATOM 1149 O O . ALA A 1 149 ? 6.516 -9.501 -3.815 1.00 86.19 149 ALA A O 1
ATOM 1150 N N . PHE A 1 150 ? 6.720 -7.432 -4.655 1.00 89.62 150 PHE A N 1
ATOM 1151 C CA . PHE A 1 150 ? 5.778 -6.817 -3.722 1.00 89.62 150 PHE A CA 1
ATOM 1152 C C . PHE A 1 150 ? 4.354 -7.358 -3.909 1.00 89.62 150 PHE A C 1
ATOM 1154 O O . PHE A 1 150 ? 3.736 -7.774 -2.932 1.00 89.62 150 PHE A O 1
ATOM 1161 N N . ASN A 1 151 ? 3.851 -7.382 -5.148 1.00 87.44 151 ASN A N 1
ATOM 1162 C CA . ASN A 1 151 ? 2.514 -7.884 -5.466 1.00 87.44 151 ASN A CA 1
ATOM 1163 C C . ASN A 1 151 ? 2.349 -9.350 -5.048 1.00 87.44 151 ASN A C 1
ATOM 1165 O O . ASN A 1 151 ? 1.352 -9.695 -4.417 1.00 87.44 151 ASN A O 1
ATOM 1169 N N . ASP A 1 152 ? 3.347 -10.187 -5.331 1.00 90.25 152 ASP A N 1
ATOM 1170 C CA . ASP A 1 152 ? 3.352 -11.588 -4.915 1.00 90.25 152 ASP A CA 1
ATOM 1171 C C . ASP A 1 152 ? 3.344 -11.719 -3.389 1.00 90.25 152 ASP A C 1
ATOM 1173 O O . ASP A 1 152 ? 2.591 -12.524 -2.844 1.00 90.25 152 ASP A O 1
ATOM 1177 N N . ALA A 1 153 ? 4.143 -10.918 -2.681 1.00 92.69 153 ALA A N 1
ATOM 1178 C CA . ALA A 1 153 ? 4.201 -10.959 -1.224 1.00 92.69 153 ALA A CA 1
ATOM 1179 C C . ALA A 1 153 ? 2.852 -10.599 -0.583 1.00 92.69 153 ALA A C 1
ATOM 1181 O O . ALA A 1 153 ? 2.383 -11.328 0.287 1.00 92.69 153 ALA A O 1
ATOM 1182 N N . VAL A 1 154 ? 2.199 -9.516 -1.026 1.00 92.50 154 VAL A N 1
ATOM 1183 C CA . VAL A 1 154 ? 0.929 -9.075 -0.419 1.00 92.50 154 VAL A CA 1
ATOM 1184 C C . VAL A 1 154 ? -0.242 -9.991 -0.764 1.00 92.50 154 VAL A C 1
ATOM 1186 O O . VAL A 1 154 ? -1.127 -10.174 0.065 1.00 92.50 154 VAL A O 1
ATOM 1189 N N . VAL A 1 155 ? -0.259 -10.585 -1.963 1.00 92.19 155 VAL A N 1
ATOM 1190 C CA . VAL A 1 155 ? -1.310 -11.533 -2.371 1.00 92.19 155 VAL A CA 1
ATOM 1191 C C . VAL A 1 155 ? -1.207 -12.851 -1.599 1.00 92.19 155 VAL A C 1
ATOM 1193 O O . VAL A 1 155 ? -2.232 -13.466 -1.314 1.00 92.19 155 VAL A O 1
ATOM 1196 N N . ASN A 1 156 ? 0.010 -13.275 -1.246 1.00 94.31 156 ASN A N 1
ATOM 1197 C CA . ASN A 1 156 ? 0.248 -14.508 -0.493 1.00 94.31 156 ASN A CA 1
ATOM 1198 C C . ASN A 1 156 ? 0.236 -14.318 1.038 1.00 94.31 156 ASN A C 1
ATOM 1200 O O . ASN A 1 156 ? 0.382 -15.300 1.765 1.00 94.31 156 ASN A O 1
ATOM 1204 N N . ASP A 1 157 ? 0.063 -13.097 1.552 1.00 95.44 157 ASP A N 1
ATOM 1205 C CA . ASP A 1 157 ? -0.042 -12.847 2.994 1.00 95.44 157 ASP A CA 1
ATOM 1206 C C . ASP A 1 157 ? -1.464 -13.150 3.499 1.00 95.44 157 ASP A C 1
ATOM 1208 O O . ASP A 1 157 ? -2.431 -12.462 3.174 1.00 95.44 157 ASP A O 1
ATOM 1212 N N . GLU A 1 158 ? -1.601 -14.171 4.349 1.00 95.81 158 GLU A N 1
ATOM 1213 C CA . GLU A 1 158 ? -2.889 -14.619 4.898 1.00 95.81 158 GLU A CA 1
ATOM 1214 C C . GLU A 1 158 ? -3.590 -13.577 5.786 1.00 95.81 158 GLU A C 1
ATOM 1216 O O . GLU A 1 158 ? -4.801 -13.684 6.025 1.00 95.81 158 GLU A O 1
ATOM 1221 N N . ARG A 1 159 ? -2.855 -12.570 6.281 1.00 95.50 159 ARG A N 1
ATOM 1222 C CA . ARG A 1 159 ? -3.401 -11.448 7.064 1.00 95.50 159 ARG A CA 1
ATOM 1223 C C . ARG A 1 159 ? -4.121 -10.431 6.178 1.00 95.50 159 ARG A C 1
ATOM 1225 O O . ARG A 1 159 ? -4.791 -9.542 6.708 1.00 95.50 159 ARG A O 1
ATOM 1232 N N . LEU A 1 160 ? -3.973 -10.539 4.857 1.00 96.06 160 LEU A N 1
ATOM 1233 C CA . LEU A 1 160 ? -4.414 -9.545 3.891 1.00 96.06 160 LEU A CA 1
ATOM 1234 C C . LEU A 1 160 ? -5.508 -10.082 2.966 1.00 96.06 160 LEU A C 1
ATOM 1236 O O . LEU A 1 160 ? -5.588 -11.262 2.631 1.00 96.06 160 LEU A O 1
ATOM 1240 N N . GLU A 1 161 ? -6.366 -9.172 2.522 1.00 95.31 161 GLU A N 1
ATOM 1241 C CA . GLU A 1 161 ? -7.204 -9.352 1.341 1.00 95.31 161 GLU A CA 1
ATOM 1242 C C . GLU A 1 161 ? -6.817 -8.281 0.332 1.00 95.31 161 GLU A C 1
ATOM 1244 O O . GLU A 1 161 ? -6.832 -7.094 0.653 1.00 95.31 161 GLU A O 1
ATOM 1249 N N . VAL A 1 162 ? -6.457 -8.684 -0.884 1.00 93.62 162 VAL A N 1
ATOM 1250 C CA . VAL A 1 162 ? -5.912 -7.767 -1.887 1.00 93.62 162 VAL A CA 1
ATOM 1251 C C . VAL A 1 162 ? -6.818 -7.730 -3.107 1.00 93.62 162 VAL A C 1
ATOM 1253 O O . VAL A 1 162 ? -7.161 -8.763 -3.678 1.00 93.62 162 VAL A O 1
ATOM 1256 N N . VAL A 1 163 ? -7.171 -6.521 -3.532 1.00 92.19 163 VAL A N 1
ATOM 1257 C CA . VAL A 1 163 ? -7.821 -6.252 -4.814 1.00 92.19 163 VAL A CA 1
ATOM 1258 C C . VAL A 1 163 ? -6.944 -5.288 -5.593 1.00 92.19 163 VAL A C 1
ATOM 1260 O O . VAL A 1 163 ? -6.679 -4.175 -5.146 1.00 92.19 163 VAL A O 1
ATOM 1263 N N . MET A 1 164 ? -6.518 -5.699 -6.783 1.00 87.19 164 MET A N 1
ATOM 1264 C CA . MET A 1 164 ? -5.790 -4.833 -7.703 1.00 87.19 164 MET A CA 1
ATOM 1265 C C . MET A 1 164 ? -6.755 -4.269 -8.743 1.00 87.19 164 MET A C 1
ATOM 1267 O O . MET A 1 164 ? -7.393 -5.018 -9.484 1.00 87.19 164 MET A O 1
ATOM 1271 N N . LEU A 1 165 ? -6.871 -2.944 -8.797 1.00 82.62 165 LEU A N 1
ATOM 1272 C CA . LEU A 1 165 ? -7.725 -2.246 -9.750 1.00 82.62 165 LEU A CA 1
ATOM 1273 C C . LEU A 1 165 ? -6.889 -1.690 -10.914 1.00 82.62 165 LEU A C 1
ATOM 1275 O O . LEU A 1 165 ? -5.903 -0.987 -10.669 1.00 82.62 165 LEU A O 1
ATOM 1279 N N . PRO A 1 166 ? -7.298 -1.912 -12.180 1.00 78.94 166 PRO A N 1
ATOM 1280 C CA . PRO A 1 166 ? -6.635 -1.354 -13.359 1.00 78.94 166 PRO A CA 1
ATOM 1281 C C . PRO A 1 166 ? -7.024 0.120 -13.570 1.00 78.94 166 PRO A C 1
ATOM 1283 O O . PRO A 1 166 ? -7.505 0.521 -14.629 1.00 78.94 166 PRO A O 1
ATOM 1286 N N . LEU A 1 167 ? -6.868 0.939 -12.530 1.00 75.44 167 LEU A N 1
ATOM 1287 C CA . LEU A 1 167 ? -7.075 2.382 -12.588 1.00 75.44 167 LEU A CA 1
ATOM 1288 C C . LEU A 1 167 ? -5.715 3.068 -12.740 1.00 75.44 167 LEU A C 1
ATOM 1290 O O . LEU A 1 167 ? -4.840 2.897 -11.895 1.00 75.44 167 LEU A O 1
ATOM 1294 N N . ARG A 1 168 ? -5.547 3.859 -13.810 1.00 75.69 168 ARG A N 1
ATOM 1295 C CA . ARG A 1 168 ? -4.281 4.535 -14.167 1.00 75.69 168 ARG A CA 1
ATOM 1296 C C . ARG A 1 168 ? -3.104 3.547 -14.225 1.00 75.69 168 ARG A C 1
ATOM 1298 O O . ARG A 1 168 ? -3.191 2.558 -14.942 1.00 75.69 168 ARG A O 1
ATOM 1305 N N . ASP A 1 169 ? -2.033 3.809 -13.477 1.00 70.12 169 ASP A N 1
ATOM 1306 C CA . ASP A 1 169 ? -0.832 2.973 -13.387 1.00 70.12 169 ASP A CA 1
ATOM 1307 C C 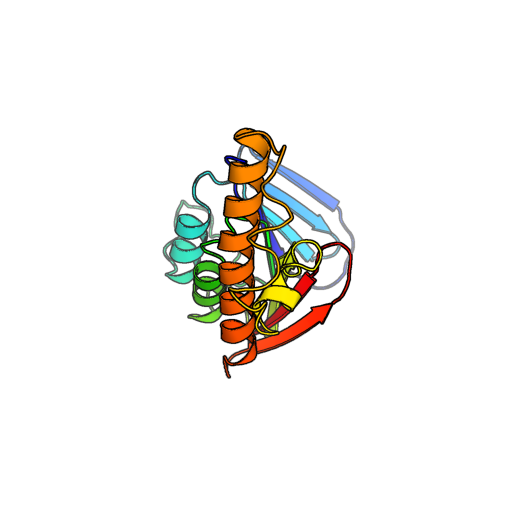. ASP A 1 169 ? -0.962 1.879 -12.303 1.00 70.12 169 ASP A C 1
ATOM 1309 O O . ASP A 1 169 ? 0.047 1.328 -11.858 1.00 70.12 169 ASP A O 1
ATOM 1313 N N . GLY A 1 170 ? -2.196 1.531 -11.913 1.00 77.31 170 GLY A N 1
ATOM 1314 C CA . GLY A 1 170 ? -2.536 0.457 -10.981 1.00 77.31 170 GLY A CA 1
ATOM 1315 C C . GLY A 1 170 ? -2.705 0.925 -9.546 1.00 77.31 170 GLY A C 1
ATOM 1316 O O . GLY A 1 170 ? -1.801 1.546 -8.998 1.00 77.31 170 GLY A O 1
ATOM 1317 N N . LEU A 1 171 ? -3.833 0.562 -8.933 1.00 84.44 171 LEU A N 1
ATOM 1318 C CA . LEU A 1 171 ? -4.133 0.830 -7.527 1.00 84.44 171 LEU A CA 1
ATOM 1319 C C . LEU A 1 171 ? -4.386 -0.497 -6.810 1.00 84.44 171 LEU A C 1
ATOM 1321 O O . LEU A 1 171 ? -5.354 -1.193 -7.131 1.00 84.44 171 LEU A O 1
ATOM 1325 N N . SER A 1 172 ? -3.548 -0.834 -5.832 1.00 88.69 172 SER A N 1
ATOM 1326 C CA . SER A 1 172 ? -3.806 -1.974 -4.947 1.00 88.69 172 SER A CA 1
ATOM 1327 C C . SER A 1 172 ? -4.567 -1.497 -3.719 1.00 88.69 172 SER A C 1
ATOM 1329 O O . SER A 1 172 ? -4.109 -0.612 -2.996 1.00 88.69 172 SER A O 1
ATOM 1331 N N . ILE A 1 173 ? -5.730 -2.099 -3.488 1.00 92.88 173 ILE A N 1
ATOM 1332 C CA . ILE A 1 173 ? -6.511 -1.960 -2.264 1.00 92.88 173 ILE A CA 1
ATOM 1333 C C . ILE A 1 173 ? -6.236 -3.200 -1.422 1.00 92.88 173 ILE A C 1
ATOM 1335 O O . ILE A 1 173 ? -6.604 -4.311 -1.801 1.00 92.88 173 ILE A O 1
ATOM 1339 N N . ILE A 1 174 ? -5.577 -3.005 -0.288 1.00 94.94 174 ILE A N 1
ATOM 1340 C CA . ILE A 1 174 ? -5.192 -4.064 0.640 1.00 94.94 174 ILE A CA 1
ATOM 1341 C C . ILE A 1 174 ? -6.006 -3.875 1.916 1.00 94.94 174 ILE A C 1
ATOM 1343 O O . ILE A 1 174 ? -5.917 -2.838 2.565 1.00 94.94 174 ILE A O 1
ATOM 1347 N N . ARG A 1 175 ? -6.802 -4.865 2.298 1.00 95.44 175 ARG A N 1
ATOM 1348 C CA . ARG A 1 175 ? -7.562 -4.867 3.546 1.00 95.44 175 ARG A CA 1
ATOM 1349 C C . ARG A 1 175 ? -6.857 -5.743 4.574 1.00 95.44 175 ARG A C 1
ATOM 1351 O O . ARG A 1 175 ? -6.561 -6.904 4.302 1.00 95.44 175 ARG A O 1
ATOM 1358 N N . LYS A 1 176 ? -6.633 -5.196 5.766 1.00 95.19 176 LYS A N 1
ATOM 1359 C CA . LYS A 1 176 ? -6.134 -5.939 6.929 1.00 95.19 176 LYS A CA 1
ATOM 1360 C C . LYS A 1 176 ? -7.273 -6.758 7.546 1.00 95.19 176 LYS A C 1
ATOM 1362 O O . LYS A 1 176 ? -8.332 -6.189 7.812 1.00 95.19 176 LYS A O 1
ATOM 1367 N N . ARG A 1 177 ? -7.083 -8.062 7.765 1.00 91.56 177 ARG A N 1
ATOM 1368 C CA . ARG A 1 177 ? -8.093 -8.938 8.390 1.00 91.56 177 ARG A CA 1
ATOM 1369 C C . ARG A 1 177 ? -8.267 -8.700 9.893 1.00 91.56 177 ARG A C 1
ATOM 1371 O O . ARG A 1 177 ? -7.318 -8.229 10.557 1.00 91.56 177 ARG A O 1
#